Protein AF-B1BPR9-F1 (afdb_monomer)

Foldseek 3Di:
DAFFWFKAFQPVQATDGTWDDDPHDIDPQDDDPRIDIDGHDPVCRVVRVVVVVVSPPPADKGADPDDDPDDVLQRIWGKWKADPQQWTADDPAEDDDDDDDIDIATERNVLCVVDRNFTWGFQPVPDDPHRYYYPVRNVRTDGDHPPPPPPPPVVVVVVVVVVVVVVVVVVVVVVVVVVVVVVVVVVVVVVVVCVVVVDD

Sequence (200 aa):
MKIVGFKYNKETKIVTSLIFKDKEKFINNDETSLENVFIANENQYDIMQELFNIINDPEELIYLESSLNISLNEILAKKIYYDKKGHLSNLNKSEVIDIEGLESINVSLDLFKQIEDKPHKLNLKKTKENNFYGLNDISLFIEYNPLDVETLNLDEVINKTNKSLAETKIELMEQKNINNELISEIANLKIELMQVKGGI

Structure (mmCIF, N/CA/C/O backbone):
data_AF-B1BPR9-F1
#
_entry.id   AF-B1BPR9-F1
#
loop_
_atom_site.group_PDB
_atom_site.id
_atom_site.type_symbol
_atom_site.label_atom_id
_atom_site.label_alt_id
_atom_site.label_comp_id
_atom_site.label_asym_id
_atom_site.label_entity_id
_atom_site.label_seq_id
_atom_site.pdbx_PDB_ins_code
_atom_site.Cartn_x
_atom_site.Cartn_y
_atom_site.Cartn_z
_atom_site.occupancy
_atom_site.B_iso_or_equiv
_atom_site.auth_seq_id
_atom_site.auth_comp_id
_atom_site.auth_asym_id
_atom_site.auth_atom_id
_atom_site.pdbx_PDB_model_num
ATOM 1 N N . MET A 1 1 ? 5.661 6.382 -36.442 1.00 61.53 1 MET A N 1
ATOM 2 C CA . MET A 1 1 ? 6.027 7.226 -35.285 1.00 61.53 1 MET A CA 1
ATOM 3 C C . MET A 1 1 ? 6.433 6.335 -34.129 1.00 61.53 1 MET A C 1
ATOM 5 O O . MET A 1 1 ? 5.703 5.397 -33.841 1.00 61.53 1 MET A O 1
ATOM 9 N N . LYS A 1 2 ? 7.588 6.599 -33.513 1.00 58.41 2 LYS A N 1
ATOM 10 C CA . LYS A 1 2 ? 8.043 5.928 -32.283 1.00 58.41 2 LYS A CA 1
ATOM 11 C C . LYS A 1 2 ? 8.027 6.925 -31.129 1.00 58.41 2 LYS A C 1
ATOM 13 O O . LYS A 1 2 ? 8.317 8.096 -31.366 1.00 58.41 2 LYS A O 1
ATOM 18 N N . ILE A 1 3 ? 7.705 6.481 -29.919 1.00 61.34 3 ILE A N 1
ATOM 19 C CA . ILE A 1 3 ? 7.869 7.302 -28.714 1.00 61.34 3 ILE A CA 1
ATOM 20 C C . ILE A 1 3 ? 9.353 7.309 -28.375 1.00 61.34 3 ILE A C 1
ATOM 22 O O . ILE A 1 3 ? 9.982 6.259 -28.300 1.00 61.34 3 ILE A O 1
ATOM 26 N N . VAL A 1 4 ? 9.921 8.500 -28.237 1.00 66.81 4 VAL A N 1
ATOM 27 C CA . VAL A 1 4 ? 11.362 8.691 -28.026 1.00 66.81 4 VAL A CA 1
ATOM 28 C C . VAL A 1 4 ? 11.666 9.559 -26.816 1.00 66.81 4 VAL A C 1
ATOM 30 O O . VAL A 1 4 ? 12.831 9.791 -26.524 1.00 66.81 4 VAL A O 1
ATOM 33 N N . GLY A 1 5 ? 10.640 10.049 -26.124 1.00 67.25 5 GLY A N 1
ATOM 34 C CA . GLY A 1 5 ? 10.807 10.902 -24.963 1.00 67.25 5 GLY A CA 1
ATOM 35 C C . GLY A 1 5 ? 9.487 11.319 -24.334 1.00 67.25 5 GLY A C 1
ATOM 36 O O . GLY A 1 5 ? 8.412 10.943 -24.809 1.00 67.25 5 GLY A O 1
ATOM 37 N N . PHE A 1 6 ? 9.570 12.128 -23.287 1.00 69.56 6 PHE A N 1
ATOM 38 C CA . PHE A 1 6 ? 8.415 12.714 -22.614 1.00 69.56 6 PHE A CA 1
ATOM 39 C C . PHE A 1 6 ? 8.755 14.077 -22.007 1.00 69.56 6 PHE A C 1
ATOM 41 O O . PHE A 1 6 ? 9.920 14.387 -21.741 1.00 69.56 6 PHE A O 1
ATOM 48 N N . LYS A 1 7 ? 7.715 14.886 -21.801 1.00 71.19 7 LYS A N 1
ATOM 49 C CA . LYS A 1 7 ? 7.757 16.140 -21.055 1.00 71.19 7 LYS A CA 1
ATOM 50 C C . LYS A 1 7 ? 7.178 15.939 -19.673 1.00 71.19 7 LYS A C 1
ATOM 52 O O . LYS A 1 7 ? 6.196 15.220 -19.494 1.00 71.19 7 LYS A O 1
ATOM 57 N N . TYR A 1 8 ? 7.779 16.612 -18.715 1.00 65.25 8 TYR A N 1
ATOM 58 C CA . TYR A 1 8 ? 7.435 16.492 -17.313 1.00 65.25 8 TYR A CA 1
ATOM 59 C C . TYR A 1 8 ? 7.291 17.873 -16.693 1.00 65.25 8 TYR A C 1
ATOM 61 O O . TYR A 1 8 ? 8.199 18.693 -16.818 1.00 65.25 8 TYR A O 1
ATOM 69 N N . ASN A 1 9 ? 6.184 18.122 -16.000 1.00 65.88 9 ASN A N 1
ATOM 70 C CA . ASN A 1 9 ? 5.947 19.383 -15.313 1.00 65.88 9 ASN A CA 1
ATOM 71 C C . ASN A 1 9 ? 6.691 19.417 -13.969 1.00 65.88 9 ASN A C 1
ATOM 73 O O . ASN A 1 9 ? 6.465 18.584 -13.089 1.00 65.88 9 ASN A O 1
ATOM 77 N N . LYS A 1 10 ? 7.566 20.415 -13.813 1.00 58.38 10 LYS A N 1
ATOM 78 C CA . LYS A 1 10 ? 8.472 20.580 -12.665 1.00 58.38 10 LYS A CA 1
ATOM 79 C C . LYS A 1 10 ? 7.742 20.740 -11.330 1.00 58.38 10 LYS A C 1
ATOM 81 O O . LYS A 1 10 ? 8.252 20.292 -10.308 1.00 58.38 10 LYS A O 1
ATOM 86 N N . GLU A 1 11 ? 6.573 21.375 -11.338 1.00 54.94 11 GLU A N 1
ATOM 87 C CA . GLU A 1 11 ? 5.820 21.715 -10.125 1.00 54.94 11 GLU A CA 1
ATOM 88 C C . GLU A 1 11 ? 4.930 20.559 -9.668 1.00 54.94 11 GLU A C 1
ATOM 90 O O . GLU A 1 11 ? 4.971 20.147 -8.511 1.00 54.94 11 GLU A O 1
ATOM 95 N N . THR A 1 12 ? 4.139 20.018 -10.592 1.00 50.91 12 THR A N 1
ATOM 96 C CA . THR A 1 12 ? 3.148 18.966 -10.307 1.00 50.91 12 THR A CA 1
ATOM 97 C C . THR A 1 12 ? 3.756 17.576 -10.243 1.00 50.91 12 THR A C 1
ATOM 99 O O . THR A 1 12 ? 3.149 16.672 -9.681 1.00 50.91 12 THR A O 1
ATOM 102 N N . LYS A 1 13 ? 4.962 17.413 -10.788 1.00 52.41 13 LYS A N 1
ATOM 103 C CA . LYS A 1 13 ? 5.667 16.140 -10.891 1.00 52.41 13 LYS A CA 1
ATOM 104 C C . LYS A 1 13 ? 4.972 15.090 -11.759 1.00 52.41 13 LYS A C 1
ATOM 106 O O . LYS A 1 13 ? 5.118 13.893 -11.531 1.00 52.41 13 LYS A O 1
ATOM 111 N N . ILE A 1 14 ? 4.237 15.545 -12.771 1.00 51.81 14 ILE A N 1
ATOM 112 C CA . ILE A 1 14 ? 3.443 14.701 -13.669 1.00 51.81 14 ILE A CA 1
ATOM 113 C C . ILE A 1 14 ? 3.996 14.794 -15.096 1.00 51.81 14 ILE A C 1
ATOM 115 O O . ILE A 1 14 ? 4.414 15.863 -15.550 1.00 51.81 14 ILE A O 1
ATOM 119 N N . VAL A 1 15 ? 3.982 13.671 -15.821 1.00 60.16 15 VAL A N 1
ATOM 120 C CA . VAL A 1 15 ? 4.260 13.631 -17.265 1.00 60.16 15 VAL A CA 1
ATOM 121 C C . VAL A 1 15 ? 3.122 14.327 -18.010 1.00 60.16 15 VAL A C 1
ATOM 123 O O . VAL A 1 15 ? 1.976 13.894 -17.952 1.00 60.16 15 VAL A O 1
ATOM 126 N N . THR A 1 16 ? 3.428 15.413 -18.714 1.00 61.22 16 THR A N 1
ATOM 127 C CA . THR A 1 16 ? 2.421 16.253 -19.380 1.00 61.22 16 THR A CA 1
ATOM 128 C C . THR A 1 16 ? 2.230 15.915 -20.843 1.00 61.22 16 THR A C 1
ATOM 130 O O . THR A 1 16 ? 1.152 16.137 -21.391 1.00 61.22 16 THR A O 1
ATOM 133 N N . SER A 1 17 ? 3.266 15.404 -21.510 1.00 61.97 17 SER A N 1
ATOM 134 C CA . SER A 1 17 ? 3.157 15.019 -22.912 1.00 61.97 17 SER A CA 1
ATOM 135 C C . SER A 1 17 ? 4.278 14.087 -23.357 1.00 61.97 17 SER A C 1
ATOM 137 O O . SER A 1 17 ? 5.285 13.923 -22.676 1.00 61.97 17 SER A O 1
ATOM 139 N N . LEU A 1 18 ? 4.098 13.460 -24.517 1.00 63.47 18 LEU A N 1
ATOM 140 C CA . LEU A 1 18 ? 5.062 12.530 -25.100 1.00 63.47 18 LEU A CA 1
ATOM 141 C C . LEU A 1 18 ? 5.737 13.140 -26.319 1.00 63.47 18 LEU A C 1
ATOM 143 O O . LEU A 1 18 ? 5.131 13.930 -27.050 1.00 63.47 18 LEU A O 1
ATOM 147 N N . ILE A 1 19 ? 6.981 12.724 -26.540 1.00 70.44 19 ILE A N 1
ATOM 148 C CA . ILE A 1 19 ? 7.802 13.138 -27.671 1.00 70.44 19 ILE A CA 1
ATOM 149 C C . ILE A 1 19 ? 7.892 11.965 -28.631 1.00 70.44 19 ILE A C 1
ATOM 151 O O . ILE A 1 19 ? 8.290 10.856 -28.262 1.00 70.44 19 ILE A O 1
ATOM 155 N N . PHE A 1 20 ? 7.532 12.222 -29.883 1.00 68.88 20 PHE A N 1
ATOM 156 C CA . PHE A 1 20 ? 7.540 11.211 -30.930 1.00 68.88 20 PHE A CA 1
ATOM 157 C C . PHE A 1 20 ? 8.632 11.515 -31.947 1.00 68.88 20 PHE A C 1
ATOM 159 O O . PHE A 1 20 ? 8.902 12.672 -32.247 1.00 68.88 20 PHE A O 1
ATOM 166 N N . LYS A 1 21 ? 9.229 10.480 -32.533 1.00 70.75 21 LYS A N 1
ATOM 167 C CA . LYS A 1 21 ? 10.086 10.600 -33.715 1.00 70.75 21 LYS A CA 1
ATOM 168 C C . LYS A 1 21 ? 9.327 10.091 -34.931 1.00 70.75 21 LYS A C 1
ATOM 170 O O . LYS A 1 21 ? 8.837 8.952 -34.942 1.00 70.75 21 LYS A O 1
ATOM 175 N N . ASP A 1 22 ? 9.241 10.931 -35.955 1.00 74.56 22 ASP A N 1
ATOM 176 C CA . ASP A 1 22 ? 8.840 10.532 -37.301 1.00 74.56 22 ASP A CA 1
ATOM 177 C C . ASP A 1 22 ? 9.992 10.790 -38.272 1.00 74.56 22 ASP A C 1
ATOM 179 O O . ASP A 1 22 ? 10.378 11.934 -38.519 1.00 74.56 22 ASP A O 1
ATOM 183 N N . LYS A 1 23 ? 10.572 9.705 -38.797 1.00 77.25 23 LYS A N 1
ATOM 184 C CA . LYS A 1 23 ? 11.811 9.725 -39.589 1.00 77.25 23 LYS A CA 1
ATOM 185 C C . LYS A 1 23 ? 12.934 10.472 -38.847 1.00 77.25 23 LYS A C 1
ATOM 187 O O . LYS A 1 23 ? 13.474 9.929 -37.889 1.00 77.25 23 LYS A O 1
ATOM 192 N N . GLU A 1 24 ? 13.251 11.704 -39.248 1.00 70.00 24 GLU A N 1
ATOM 193 C CA . GLU A 1 24 ? 14.299 12.550 -38.650 1.00 70.00 24 GLU A CA 1
ATOM 194 C C . GLU A 1 24 ? 13.758 13.709 -37.797 1.00 70.00 24 GLU A C 1
ATOM 196 O O . GLU A 1 24 ? 14.536 14.479 -37.240 1.00 70.00 24 GLU A O 1
ATOM 201 N N . LYS A 1 25 ? 12.434 13.861 -37.676 1.00 68.00 25 LYS A N 1
ATOM 202 C CA . LYS A 1 25 ? 11.826 14.970 -36.930 1.00 68.00 25 LYS A CA 1
ATOM 203 C C . LYS A 1 25 ? 11.295 14.512 -35.578 1.00 68.00 25 LYS A C 1
ATOM 205 O O . LYS A 1 25 ? 10.555 13.529 -35.497 1.00 68.00 25 LYS A O 1
ATOM 210 N N . PHE A 1 26 ? 11.629 15.274 -34.539 1.00 71.50 26 PHE A N 1
ATOM 211 C CA . PHE A 1 26 ? 10.972 15.189 -33.240 1.00 71.50 26 PHE A CA 1
ATOM 212 C C . PHE A 1 26 ? 9.665 15.982 -33.282 1.00 71.50 26 PHE A C 1
ATOM 214 O O . PHE A 1 26 ? 9.632 17.137 -33.702 1.00 71.50 26 PHE A O 1
ATOM 221 N N . ILE A 1 27 ? 8.584 15.339 -32.867 1.00 72.31 27 ILE A N 1
ATOM 222 C CA . ILE A 1 27 ? 7.243 15.900 -32.763 1.00 72.31 27 ILE A CA 1
ATOM 223 C C . ILE A 1 27 ? 6.984 16.153 -31.284 1.00 72.31 27 ILE A C 1
ATOM 225 O O . ILE A 1 27 ? 7.242 15.275 -30.458 1.00 72.31 27 ILE A O 1
ATOM 229 N N . ASN A 1 28 ? 6.434 17.332 -30.984 1.00 64.19 28 ASN A N 1
ATOM 230 C CA . ASN A 1 28 ? 6.093 17.769 -29.633 1.00 64.19 28 ASN A CA 1
ATOM 231 C C . ASN A 1 28 ? 7.323 17.952 -28.719 1.00 64.19 28 ASN A C 1
ATOM 233 O O . ASN A 1 28 ? 7.293 17.584 -27.553 1.00 64.19 28 ASN A O 1
ATOM 237 N N . ASN A 1 29 ? 8.408 18.522 -29.257 1.00 68.69 29 ASN A N 1
ATOM 238 C CA . ASN A 1 29 ? 9.676 18.770 -28.551 1.00 68.69 29 ASN A CA 1
ATOM 239 C C . ASN A 1 29 ? 9.855 20.235 -28.097 1.00 68.69 29 ASN A C 1
ATOM 241 O O . ASN A 1 29 ? 10.966 20.675 -27.822 1.00 68.69 29 ASN A O 1
ATOM 245 N N . ASP A 1 30 ? 8.781 21.023 -28.067 1.00 69.75 30 ASP A N 1
ATOM 246 C CA . ASP A 1 30 ? 8.875 22.422 -27.647 1.00 69.75 30 ASP A CA 1
ATOM 247 C C . ASP A 1 30 ? 9.045 22.488 -26.125 1.00 69.75 30 ASP A C 1
ATOM 249 O O . ASP A 1 30 ? 8.152 22.075 -25.382 1.00 69.75 30 ASP A O 1
ATOM 253 N N . GLU A 1 31 ? 10.199 22.956 -25.659 1.00 61.75 31 GLU A N 1
ATOM 254 C CA . GLU A 1 31 ? 10.492 23.099 -24.234 1.00 61.75 31 GLU A CA 1
ATOM 255 C C . GLU A 1 31 ? 9.801 24.353 -23.680 1.00 61.75 31 GLU A C 1
ATOM 257 O O . GLU A 1 31 ? 9.901 25.444 -24.247 1.00 61.75 31 GLU A O 1
ATOM 262 N N . THR A 1 32 ? 9.087 24.205 -22.565 1.00 63.72 32 THR A N 1
ATOM 263 C CA . THR A 1 32 ? 8.513 25.332 -21.821 1.00 63.72 32 THR A CA 1
ATOM 264 C C . THR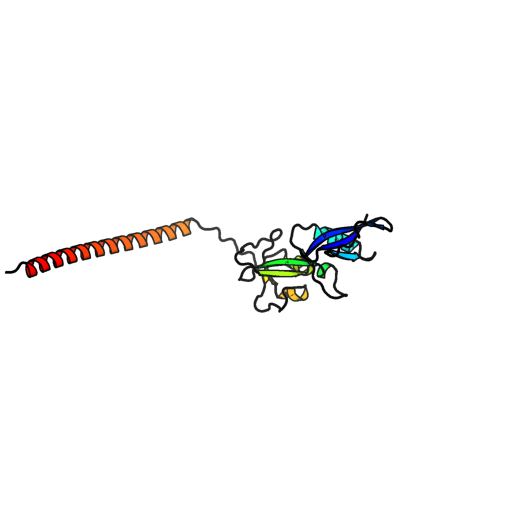 A 1 32 ? 9.255 25.508 -20.499 1.00 63.72 32 THR A C 1
ATOM 266 O O . THR A 1 32 ? 9.842 24.565 -19.974 1.00 63.72 32 THR A O 1
ATOM 269 N N . SER A 1 33 ? 9.237 26.711 -19.915 1.00 64.62 33 SER A N 1
ATOM 270 C CA . SER A 1 33 ? 9.956 26.995 -18.657 1.00 64.62 33 SER A CA 1
ATOM 271 C C . SER A 1 33 ? 9.549 26.072 -17.497 1.00 64.62 33 SER A C 1
ATOM 273 O O . SER A 1 33 ? 10.370 25.772 -16.625 1.00 64.62 33 SER A O 1
ATOM 275 N N . LEU A 1 34 ? 8.306 25.588 -17.516 1.00 59.06 34 LEU A N 1
ATOM 276 C CA . LEU A 1 34 ? 7.712 24.706 -16.512 1.00 59.06 34 LEU A CA 1
ATOM 277 C C . LEU A 1 34 ? 8.000 23.219 -16.747 1.00 59.06 34 LEU A C 1
ATOM 279 O O . LEU A 1 34 ? 7.697 22.408 -15.873 1.00 59.06 34 LEU A O 1
ATOM 283 N N . GLU A 1 35 ? 8.580 22.849 -17.886 1.00 61.84 35 GLU A N 1
ATOM 284 C CA . GLU A 1 35 ? 8.760 21.453 -18.275 1.00 61.84 35 GLU A CA 1
ATOM 285 C C . GLU A 1 35 ? 10.240 21.062 -18.359 1.00 61.84 35 GLU A C 1
ATOM 287 O O . GLU A 1 35 ? 11.105 21.888 -18.644 1.00 61.84 35 GLU A O 1
ATOM 292 N N . ASN A 1 36 ? 10.531 19.794 -18.067 1.00 60.59 36 ASN A N 1
ATOM 293 C CA . ASN A 1 36 ? 11.781 19.128 -18.430 1.00 60.59 36 ASN A CA 1
ATOM 294 C C . ASN A 1 36 ? 11.511 18.169 -19.591 1.00 60.59 36 ASN A C 1
ATOM 296 O O . ASN A 1 36 ? 10.478 17.493 -19.608 1.00 60.59 36 ASN A O 1
ATOM 300 N N . VAL A 1 37 ? 12.453 18.093 -20.532 1.00 65.12 37 VAL A N 1
ATOM 301 C CA . VAL A 1 37 ? 12.389 17.226 -21.713 1.00 65.12 37 VAL A CA 1
ATOM 302 C C . VAL A 1 37 ? 13.412 16.099 -21.588 1.00 65.12 37 VAL A C 1
ATOM 304 O O . VAL A 1 37 ? 14.607 16.352 -21.457 1.00 65.12 37 VAL A O 1
ATOM 307 N N . PHE A 1 38 ? 12.947 14.853 -21.685 1.00 64.19 38 PHE A N 1
ATOM 308 C CA . PHE A 1 38 ? 13.804 13.667 -21.712 1.00 64.19 38 PHE A CA 1
ATOM 309 C C . PHE A 1 38 ? 13.685 12.967 -23.060 1.00 64.19 38 PHE A C 1
ATOM 311 O O . PHE A 1 38 ? 12.573 12.689 -23.503 1.00 64.19 38 PHE A O 1
ATOM 318 N N . ILE A 1 39 ? 14.820 12.673 -23.703 1.00 66.50 39 ILE A N 1
ATOM 319 C CA . ILE A 1 39 ? 14.886 11.989 -25.002 1.00 66.50 39 ILE A CA 1
ATOM 320 C C . ILE A 1 39 ? 15.854 10.810 -24.897 1.00 66.50 39 ILE A C 1
ATOM 322 O O . ILE A 1 39 ? 16.977 10.962 -24.424 1.00 66.50 39 ILE A O 1
ATOM 326 N N . ALA A 1 40 ? 15.412 9.644 -25.356 1.00 62.72 40 ALA A N 1
ATOM 327 C CA . ALA A 1 40 ? 16.195 8.418 -25.388 1.00 62.72 40 ALA A CA 1
ATOM 328 C C . ALA A 1 40 ? 16.978 8.262 -26.703 1.00 62.72 40 ALA A C 1
ATOM 330 O O . ALA A 1 40 ? 16.540 8.694 -27.777 1.00 62.72 40 ALA A O 1
ATOM 331 N N . ASN A 1 41 ? 18.120 7.579 -26.631 1.00 62.84 41 ASN A N 1
ATOM 332 C CA . ASN A 1 41 ? 18.960 7.272 -27.791 1.00 62.84 41 ASN A CA 1
ATOM 333 C C . ASN A 1 41 ? 18.367 6.094 -28.594 1.00 62.84 41 ASN A C 1
ATOM 335 O O . ASN A 1 41 ? 17.548 5.340 -28.075 1.00 62.84 41 ASN A O 1
ATOM 339 N N . GLU A 1 42 ? 18.789 5.880 -29.849 1.00 62.16 42 GLU A N 1
ATOM 340 C CA . GLU A 1 42 ? 18.167 4.870 -30.740 1.00 62.16 42 GLU A CA 1
ATOM 341 C C . GLU A 1 42 ? 18.169 3.436 -30.186 1.00 62.16 42 GLU A C 1
ATOM 343 O O . GLU A 1 42 ? 17.238 2.672 -30.434 1.00 62.16 42 GLU A O 1
ATOM 348 N N . ASN A 1 43 ? 19.160 3.099 -29.361 1.00 60.28 43 ASN A N 1
ATOM 349 C CA . ASN A 1 43 ? 19.286 1.791 -28.712 1.00 60.28 43 ASN A CA 1
ATOM 350 C C . ASN A 1 43 ? 18.358 1.610 -27.493 1.00 60.28 43 ASN A C 1
ATOM 352 O O . ASN A 1 43 ? 18.359 0.551 -26.877 1.00 60.28 43 ASN A O 1
ATOM 356 N N . GLN A 1 44 ? 17.601 2.641 -27.111 1.00 58.16 44 GLN A N 1
ATOM 357 C CA . GLN A 1 44 ? 16.733 2.671 -25.927 1.00 58.16 44 GLN A CA 1
ATOM 358 C C . GLN A 1 44 ? 15.243 2.775 -26.305 1.00 58.16 44 GLN A C 1
ATOM 360 O O . GLN A 1 44 ? 14.391 2.997 -25.449 1.00 58.16 44 GLN A O 1
ATOM 365 N N . TYR A 1 45 ? 14.903 2.621 -27.588 1.00 64.00 45 TYR A N 1
ATOM 366 C CA . TYR A 1 45 ? 13.526 2.763 -28.073 1.00 64.00 45 TYR A CA 1
ATOM 367 C C . TYR A 1 45 ? 12.571 1.678 -27.568 1.00 64.00 45 TYR A C 1
ATOM 369 O O . TYR A 1 45 ? 11.414 1.990 -27.298 1.00 64.00 45 TYR A O 1
ATOM 377 N N . ASP A 1 46 ? 13.039 0.445 -27.381 1.00 58.25 46 ASP A N 1
ATOM 378 C CA . ASP A 1 46 ? 12.205 -0.622 -26.811 1.00 58.25 46 ASP A CA 1
ATOM 379 C C . ASP A 1 46 ? 11.863 -0.323 -25.339 1.00 58.25 46 ASP A C 1
ATOM 381 O O . ASP A 1 46 ? 10.718 -0.472 -24.917 1.00 58.25 46 ASP A O 1
ATOM 385 N N . ILE A 1 47 ? 12.815 0.258 -24.599 1.00 56.81 47 ILE A N 1
ATOM 386 C CA . ILE A 1 47 ? 12.625 0.740 -23.222 1.00 56.81 47 ILE A CA 1
ATOM 387 C C . ILE A 1 47 ? 11.608 1.892 -23.187 1.00 56.81 47 ILE A C 1
ATOM 389 O O . ILE A 1 47 ? 10.764 1.947 -22.301 1.00 56.81 47 ILE A O 1
ATOM 393 N N . MET A 1 48 ? 11.618 2.794 -24.175 1.00 60.59 48 MET A N 1
ATOM 394 C CA . MET A 1 48 ? 10.616 3.868 -24.274 1.00 60.59 48 MET A CA 1
ATOM 395 C C . MET A 1 48 ? 9.196 3.350 -24.518 1.00 60.59 48 MET A C 1
ATOM 397 O O . MET A 1 48 ? 8.233 3.960 -24.052 1.00 60.59 48 MET A O 1
ATOM 401 N N . GLN A 1 49 ? 9.054 2.233 -25.230 1.00 60.47 49 GLN A N 1
ATOM 402 C CA . GLN A 1 49 ? 7.761 1.588 -25.430 1.00 60.47 49 GLN A CA 1
ATOM 403 C C . GLN A 1 49 ? 7.255 0.945 -24.130 1.00 60.47 49 GLN A C 1
ATOM 405 O O . GLN A 1 49 ? 6.073 1.074 -23.809 1.00 60.47 49 GLN A O 1
ATOM 410 N N . GLU A 1 50 ? 8.139 0.312 -23.354 1.00 60.97 50 GLU A N 1
ATOM 411 C CA . GLU A 1 50 ? 7.817 -0.181 -22.008 1.00 60.97 50 GLU A CA 1
ATOM 412 C C . GLU A 1 50 ? 7.435 0.965 -21.065 1.00 60.97 50 GLU A C 1
ATOM 414 O O . GLU A 1 50 ? 6.421 0.882 -20.374 1.00 60.97 50 GLU A O 1
ATOM 419 N N . LEU A 1 51 ? 8.173 2.076 -21.105 1.00 59.94 51 LEU A N 1
ATOM 420 C CA . LEU A 1 51 ? 7.867 3.280 -20.334 1.00 59.94 51 LEU A CA 1
ATOM 421 C C . LEU A 1 51 ? 6.520 3.885 -20.719 1.00 59.94 51 LEU A C 1
ATOM 423 O O . LEU A 1 51 ? 5.786 4.314 -19.842 1.00 59.94 51 LEU A O 1
ATOM 427 N N . PHE A 1 52 ? 6.153 3.899 -22.000 1.00 58.78 52 PHE A N 1
ATOM 428 C CA . PHE A 1 52 ? 4.823 4.347 -22.409 1.00 58.78 52 PHE A CA 1
ATOM 429 C C . PHE A 1 52 ? 3.719 3.451 -21.842 1.00 58.78 52 PHE A C 1
ATOM 431 O O . PHE A 1 52 ? 2.690 3.954 -21.394 1.00 58.78 52 PHE A O 1
ATOM 438 N N . ASN A 1 53 ? 3.934 2.135 -21.817 1.00 61.25 53 ASN A N 1
ATOM 439 C CA . ASN A 1 53 ? 2.990 1.214 -21.190 1.00 61.25 53 ASN A CA 1
ATOM 440 C C . ASN A 1 53 ? 2.888 1.459 -19.673 1.00 61.25 53 ASN A C 1
ATOM 442 O O . ASN A 1 53 ? 1.792 1.376 -19.132 1.00 61.25 53 ASN A O 1
ATOM 446 N N . ILE A 1 54 ? 3.998 1.813 -19.015 1.00 59.56 54 ILE A N 1
ATOM 447 C CA . ILE A 1 54 ? 4.048 2.167 -17.587 1.00 59.56 54 ILE A CA 1
ATOM 448 C C . ILE A 1 54 ? 3.385 3.527 -17.311 1.00 59.56 54 ILE A C 1
ATOM 450 O O . ILE A 1 54 ? 2.643 3.656 -16.351 1.00 59.56 54 ILE A O 1
ATOM 454 N N . ILE A 1 55 ? 3.605 4.543 -18.148 1.00 58.44 55 ILE A N 1
ATOM 455 C CA . ILE A 1 55 ? 3.020 5.890 -17.991 1.00 58.44 55 ILE A CA 1
ATOM 456 C C . ILE A 1 55 ? 1.496 5.869 -18.173 1.00 58.44 55 ILE A C 1
ATOM 458 O O . ILE A 1 55 ? 0.799 6.678 -17.570 1.00 58.44 55 ILE A O 1
ATOM 462 N N . ASN A 1 56 ? 0.972 4.952 -18.989 1.00 55.97 56 ASN A N 1
ATOM 463 C CA . ASN A 1 56 ? -0.471 4.768 -19.156 1.00 55.97 56 ASN A CA 1
ATOM 464 C C . ASN A 1 56 ? -1.116 3.926 -18.037 1.00 55.97 56 ASN A C 1
ATOM 466 O O . ASN A 1 56 ? -2.303 3.609 -18.128 1.00 55.97 56 ASN A O 1
ATOM 470 N N . ASP A 1 57 ? -0.359 3.547 -17.006 1.00 57.78 57 ASP A N 1
ATOM 471 C CA . ASP A 1 57 ? -0.893 2.921 -15.799 1.00 57.78 57 ASP A CA 1
ATOM 472 C C . ASP A 1 57 ? -1.651 3.986 -14.976 1.00 57.78 57 ASP A C 1
ATOM 474 O O . ASP A 1 57 ? -1.102 5.064 -14.737 1.00 57.78 57 ASP A O 1
ATOM 478 N N . PRO A 1 58 ? -2.902 3.749 -14.538 1.00 54.19 58 PRO A N 1
ATOM 479 C CA . PRO A 1 58 ? -3.727 4.756 -13.856 1.00 54.19 58 PRO A CA 1
ATOM 480 C C . PRO A 1 58 ? -3.200 5.271 -12.502 1.00 54.19 58 PRO A C 1
ATOM 482 O O . PRO A 1 58 ? -3.870 6.093 -11.878 1.00 54.19 58 PRO A O 1
ATOM 485 N N . GLU A 1 59 ? -2.052 4.804 -12.007 1.00 62.44 59 GLU A N 1
ATOM 486 C CA . GLU A 1 59 ? -1.584 5.068 -10.638 1.00 62.44 59 GLU A CA 1
ATOM 487 C C . GLU A 1 59 ? -0.385 6.035 -10.573 1.00 62.44 59 GLU A C 1
ATOM 489 O O . GLU A 1 59 ? 0.412 6.135 -11.503 1.00 62.44 59 GLU A O 1
ATOM 494 N N . GLU A 1 60 ? -0.246 6.749 -9.448 1.00 63.88 60 GLU A N 1
ATOM 495 C CA . GLU A 1 60 ? 0.695 7.868 -9.268 1.00 63.88 60 GLU A CA 1
ATOM 496 C C . GLU A 1 60 ? 2.170 7.415 -9.367 1.00 63.88 60 GLU A C 1
ATOM 498 O O . GLU A 1 60 ? 2.720 6.773 -8.466 1.00 63.88 60 GLU A O 1
ATOM 503 N N . LEU A 1 61 ? 2.824 7.763 -10.479 1.00 66.94 61 LEU A N 1
ATOM 504 C CA . LEU A 1 61 ? 4.264 7.597 -10.690 1.00 66.94 61 LEU A CA 1
ATOM 505 C C . LEU A 1 61 ? 5.013 8.873 -10.299 1.00 66.94 61 LEU A C 1
ATOM 507 O O . LEU A 1 61 ? 4.541 9.980 -10.553 1.00 66.94 61 LEU A O 1
ATOM 511 N N . ILE A 1 62 ? 6.207 8.722 -9.723 1.00 64.50 62 ILE A N 1
ATOM 512 C CA . ILE A 1 62 ? 7.066 9.839 -9.314 1.00 64.50 62 ILE A CA 1
ATOM 513 C C . ILE A 1 62 ? 8.435 9.708 -9.977 1.00 64.50 62 ILE A C 1
ATOM 515 O O . ILE A 1 62 ? 9.045 8.640 -9.979 1.00 64.50 62 ILE A O 1
ATOM 519 N N . TYR A 1 63 ? 8.932 10.824 -10.507 1.00 61.94 63 TYR A N 1
ATOM 520 C CA . TYR A 1 63 ? 10.284 10.933 -11.044 1.00 61.94 63 TYR A CA 1
ATOM 521 C C . TYR A 1 63 ? 11.300 11.188 -9.926 1.00 61.94 63 TYR A C 1
ATOM 523 O O . TYR A 1 63 ? 11.113 12.088 -9.098 1.00 61.94 63 TYR A O 1
ATOM 531 N N . LEU A 1 64 ? 12.397 10.433 -9.929 1.00 58.47 64 LEU A N 1
ATOM 532 C CA . LEU A 1 64 ? 13.508 10.623 -9.004 1.00 58.47 64 LEU A CA 1
ATOM 533 C C . LEU A 1 64 ? 14.746 11.061 -9.772 1.00 58.47 64 LEU A C 1
ATOM 535 O O . LEU A 1 64 ? 15.292 10.339 -10.603 1.00 58.47 64 LEU A O 1
ATOM 539 N N . GLU A 1 65 ? 15.197 12.271 -9.468 1.00 49.44 65 GLU A N 1
ATOM 540 C CA . GLU A 1 65 ? 16.409 12.842 -10.034 1.00 49.44 65 GLU A CA 1
ATOM 541 C C . GLU A 1 65 ? 17.615 12.099 -9.438 1.00 49.44 65 GLU A C 1
ATOM 543 O O . GLU A 1 65 ? 18.068 12.398 -8.334 1.00 49.44 65 GLU A O 1
ATOM 548 N N . SER A 1 66 ? 18.086 11.052 -10.118 1.00 50.16 66 SER A N 1
ATOM 549 C CA . SER A 1 66 ? 19.244 10.270 -9.682 1.00 50.16 66 SER A CA 1
ATOM 550 C C . SER A 1 66 ? 20.304 10.171 -10.782 1.00 50.16 66 SER A C 1
ATOM 552 O O . SER A 1 66 ? 20.042 10.390 -11.963 1.00 50.16 66 SER A O 1
ATOM 554 N N . SER A 1 67 ? 21.550 9.981 -10.351 1.00 44.81 67 SER A N 1
ATOM 555 C CA . SER A 1 67 ? 22.774 10.203 -11.118 1.00 44.81 67 SER A CA 1
ATOM 556 C C . SER A 1 67 ? 22.935 9.302 -12.354 1.00 44.81 67 SER A C 1
ATOM 558 O O . SER A 1 67 ? 22.383 8.212 -12.444 1.00 44.81 67 SER A O 1
ATOM 560 N N . LEU A 1 68 ? 23.761 9.789 -13.290 1.00 40.53 68 LEU A N 1
ATOM 561 C CA . LEU A 1 68 ? 24.017 9.387 -14.690 1.00 40.53 68 LEU A CA 1
ATOM 562 C C . LEU A 1 68 ? 24.164 7.888 -15.068 1.00 40.53 68 LEU A C 1
ATOM 564 O O . LEU A 1 68 ? 24.370 7.616 -16.245 1.00 40.53 68 LEU A O 1
ATOM 568 N N . ASN A 1 69 ? 24.064 6.925 -14.149 1.00 45.28 69 ASN A N 1
ATOM 569 C CA . ASN A 1 69 ? 24.272 5.489 -14.418 1.00 45.28 69 ASN A CA 1
ATOM 570 C C . ASN A 1 69 ? 23.136 4.580 -13.920 1.00 45.28 69 ASN A C 1
ATOM 572 O O . ASN A 1 69 ? 23.343 3.391 -13.690 1.00 45.28 69 ASN A O 1
ATOM 576 N N . ILE A 1 70 ? 21.946 5.141 -13.746 1.00 47.41 70 ILE A N 1
ATOM 577 C CA . ILE A 1 70 ? 20.772 4.448 -13.222 1.00 47.41 70 ILE A CA 1
ATOM 578 C C . ILE A 1 70 ? 19.850 4.076 -14.395 1.00 47.41 70 ILE A C 1
ATOM 580 O O . ILE A 1 70 ? 19.689 4.846 -15.346 1.00 47.41 70 ILE A O 1
ATOM 584 N N . SER A 1 71 ? 19.307 2.859 -14.389 1.00 51.38 71 SER A N 1
ATOM 585 C CA . SER A 1 71 ? 18.397 2.385 -15.433 1.00 51.38 71 SER A CA 1
ATOM 586 C C . SER A 1 71 ? 17.125 3.242 -15.466 1.00 51.38 71 SER A C 1
ATOM 588 O O . SER A 1 71 ? 16.677 3.761 -14.450 1.00 51.38 71 SER A O 1
ATOM 590 N N . LEU A 1 72 ? 16.495 3.400 -16.633 1.00 50.88 72 LEU A N 1
ATOM 591 C CA . LEU A 1 72 ? 15.260 4.192 -16.755 1.00 50.88 72 LEU A CA 1
ATOM 592 C C . LEU A 1 72 ? 14.108 3.671 -15.861 1.00 50.88 72 LEU A C 1
ATOM 594 O O . LEU A 1 72 ? 13.260 4.462 -15.455 1.00 50.88 72 LEU A O 1
ATOM 598 N N . ASN A 1 73 ? 14.111 2.386 -15.483 1.00 50.47 73 ASN A N 1
ATOM 599 C CA . ASN A 1 73 ? 13.170 1.809 -14.505 1.00 50.47 73 ASN A CA 1
ATOM 600 C C . ASN A 1 73 ? 13.405 2.292 -13.069 1.00 50.47 73 ASN A C 1
ATOM 602 O O . ASN A 1 73 ? 12.516 2.197 -12.230 1.00 50.47 73 ASN A O 1
ATOM 606 N N . GLU A 1 74 ? 14.604 2.783 -12.780 1.00 50.84 74 GLU A N 1
ATOM 607 C CA . GLU A 1 74 ? 14.980 3.382 -11.503 1.00 50.84 74 GLU A CA 1
ATOM 608 C C . GLU A 1 74 ? 14.822 4.918 -11.527 1.00 50.84 74 GLU A C 1
ATOM 610 O O . GLU A 1 74 ? 14.820 5.549 -10.471 1.00 50.84 74 GLU A O 1
ATOM 615 N N . ILE A 1 75 ? 14.641 5.521 -12.713 1.00 59.38 75 ILE A N 1
ATOM 616 C CA . ILE A 1 75 ? 14.284 6.942 -12.892 1.00 59.38 75 ILE A CA 1
ATOM 617 C C . ILE A 1 75 ? 12.813 7.195 -12.515 1.00 59.38 75 ILE A C 1
ATOM 619 O O . ILE A 1 75 ? 12.470 8.262 -11.996 1.00 59.38 75 ILE A O 1
ATOM 623 N N . LEU A 1 76 ? 11.946 6.208 -12.754 1.00 66.00 76 LEU A N 1
ATOM 624 C CA . LEU A 1 76 ? 10.549 6.223 -12.329 1.00 66.00 76 LEU A CA 1
ATOM 625 C C . LEU A 1 76 ? 10.353 5.337 -11.098 1.00 66.00 76 LEU A C 1
ATOM 627 O O . LEU A 1 76 ? 10.84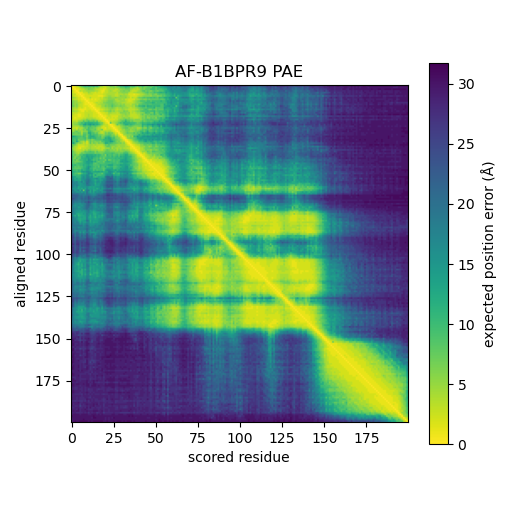8 4.217 -11.026 1.00 66.00 76 LEU A O 1
ATOM 631 N N . ALA A 1 77 ? 9.585 5.832 -10.138 1.00 69.75 77 ALA A N 1
ATOM 632 C CA . ALA A 1 77 ? 9.198 5.093 -8.950 1.00 69.75 77 ALA A CA 1
ATOM 633 C C . ALA A 1 77 ? 7.678 5.067 -8.800 1.00 69.75 77 ALA A C 1
ATOM 635 O O . ALA A 1 77 ? 6.970 5.984 -9.224 1.00 69.75 77 ALA A O 1
ATOM 636 N N . LYS A 1 78 ? 7.186 4.018 -8.146 1.00 78.88 78 LYS A N 1
ATOM 637 C CA . LYS A 1 78 ? 5.808 3.905 -7.699 1.00 78.88 78 LYS A CA 1
ATOM 638 C C . LYS A 1 78 ? 5.666 4.486 -6.304 1.00 78.88 78 LYS A C 1
ATOM 640 O O . LYS A 1 78 ? 6.447 4.153 -5.410 1.00 78.88 78 LYS A O 1
ATOM 645 N N . LYS A 1 79 ? 4.670 5.343 -6.107 1.00 79.88 79 LYS A N 1
ATOM 646 C CA . LYS A 1 79 ? 4.319 5.826 -4.776 1.00 79.88 79 LYS A CA 1
ATOM 647 C C . LYS A 1 79 ? 3.393 4.820 -4.103 1.00 79.88 79 LYS A C 1
ATOM 649 O O . LYS A 1 79 ? 2.349 4.490 -4.655 1.00 79.88 79 LYS A O 1
ATOM 654 N N . ILE A 1 80 ? 3.762 4.348 -2.917 1.00 81.38 80 ILE A N 1
ATOM 655 C CA . ILE A 1 80 ? 2.971 3.379 -2.151 1.00 81.38 80 ILE A CA 1
ATOM 656 C C . ILE A 1 80 ? 2.628 3.980 -0.792 1.00 81.38 80 ILE A C 1
ATOM 658 O O . ILE A 1 80 ? 3.493 4.521 -0.096 1.00 81.38 80 ILE A O 1
ATOM 662 N N . TYR A 1 81 ? 1.353 3.895 -0.426 1.00 82.06 81 TYR A N 1
ATOM 663 C CA . TYR A 1 81 ? 0.831 4.389 0.843 1.00 82.06 81 TYR A CA 1
ATOM 664 C C . TYR A 1 81 ? 0.955 3.338 1.935 1.00 82.06 81 TYR A C 1
ATOM 666 O O . TYR A 1 81 ? 0.826 2.143 1.660 1.00 82.06 81 TYR A O 1
ATOM 674 N N . TYR A 1 82 ? 1.167 3.787 3.172 1.00 81.75 82 TYR A N 1
ATOM 675 C CA . TYR A 1 82 ? 1.183 2.899 4.325 1.00 81.75 82 TYR A CA 1
ATOM 676 C C . TYR A 1 82 ? 0.471 3.471 5.555 1.00 81.75 82 TYR A C 1
ATOM 678 O O . TYR A 1 82 ? 0.427 4.684 5.771 1.00 81.75 82 TYR A O 1
ATOM 686 N N . ASP A 1 83 ? -0.106 2.580 6.365 1.00 82.38 83 ASP A N 1
ATOM 687 C CA . ASP A 1 83 ? -0.737 2.929 7.643 1.00 82.38 83 ASP A CA 1
ATOM 688 C C . ASP A 1 83 ? 0.307 3.161 8.757 1.00 82.38 83 ASP A C 1
ATOM 690 O O . ASP A 1 83 ? 1.487 2.853 8.613 1.00 82.38 83 ASP A O 1
ATOM 694 N N . LYS A 1 84 ? -0.103 3.624 9.944 1.00 79.81 84 LYS A N 1
ATOM 695 C CA . LYS A 1 84 ? 0.821 3.811 11.091 1.00 79.81 84 LYS A CA 1
ATOM 696 C C . LYS A 1 84 ? 1.545 2.532 11.538 1.00 79.81 84 LYS A C 1
ATOM 698 O O . LYS A 1 84 ? 2.459 2.595 12.360 1.00 79.81 84 LYS A O 1
ATOM 703 N N . LYS A 1 85 ? 1.112 1.362 11.064 1.00 80.75 85 LYS A N 1
ATOM 704 C CA . LYS A 1 85 ? 1.720 0.065 11.355 1.00 80.75 85 LYS A CA 1
ATOM 705 C C . LYS A 1 85 ? 2.692 -0.365 10.248 1.00 80.75 85 LYS A C 1
ATOM 707 O O . LYS A 1 85 ? 3.404 -1.340 10.473 1.00 80.75 85 LYS A O 1
ATOM 712 N N . GLY A 1 86 ? 2.777 0.350 9.124 1.00 82.25 86 GLY A N 1
ATOM 713 C CA . GLY A 1 86 ? 3.649 0.053 7.987 1.00 82.25 86 GLY A CA 1
ATOM 714 C C . GLY A 1 86 ? 3.045 -0.921 6.974 1.00 82.25 86 GLY A C 1
ATOM 715 O O . GLY A 1 86 ? 3.793 -1.494 6.184 1.00 82.25 86 GLY A O 1
ATOM 716 N N . HIS A 1 87 ? 1.733 -1.171 7.007 1.00 83.75 87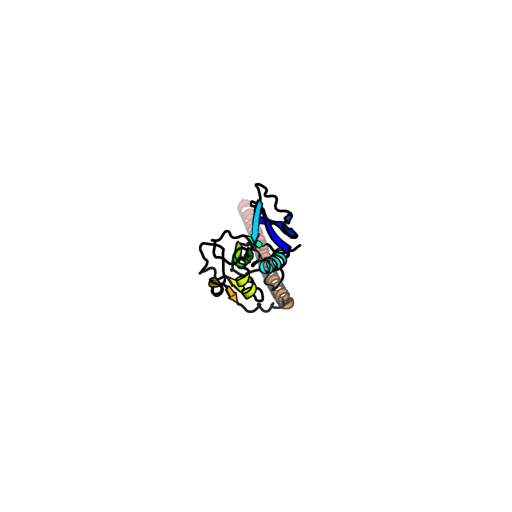 HIS A N 1
ATOM 717 C CA . HIS A 1 87 ? 1.065 -2.004 6.005 1.00 83.75 87 HIS A CA 1
ATOM 718 C C . HIS A 1 87 ? 0.933 -1.230 4.701 1.00 83.75 87 HIS A C 1
ATOM 720 O O . HIS A 1 87 ? 0.416 -0.116 4.707 1.00 83.75 87 HIS A O 1
ATOM 726 N N . LEU A 1 88 ? 1.419 -1.814 3.608 1.00 82.00 88 LEU A N 1
ATOM 727 C CA . LEU A 1 88 ? 1.399 -1.186 2.293 1.00 82.00 88 LEU A CA 1
ATOM 728 C C . LEU A 1 88 ? 0.040 -1.401 1.624 1.00 82.00 88 LEU A C 1
ATOM 730 O O . LEU A 1 88 ? -0.482 -2.513 1.661 1.00 82.00 88 LEU A O 1
ATOM 734 N N . SER A 1 89 ? -0.504 -0.356 0.999 1.00 71.81 89 SER A N 1
ATOM 735 C CA . SER A 1 89 ? -1.755 -0.427 0.242 1.00 71.81 89 SER A CA 1
ATOM 736 C C . SER A 1 89 ? -1.513 -0.205 -1.249 1.00 71.81 89 SER A C 1
ATOM 738 O O . SER A 1 89 ? -0.951 0.821 -1.645 1.00 71.81 89 SER A O 1
ATOM 740 N N . ASN A 1 90 ? -1.939 -1.176 -2.062 1.00 67.06 90 ASN A N 1
ATOM 741 C CA . ASN A 1 90 ? -1.967 -1.103 -3.521 1.00 67.06 90 ASN A CA 1
ATOM 742 C C . ASN A 1 90 ? -3.421 -1.235 -4.002 1.00 67.06 90 ASN A C 1
ATOM 744 O O . ASN A 1 90 ? -4.091 -2.222 -3.706 1.00 67.06 90 ASN A O 1
ATOM 748 N N . LEU A 1 91 ? -3.910 -0.230 -4.731 1.00 57.12 91 LEU A N 1
ATOM 749 C CA . LEU A 1 91 ? -5.328 -0.075 -5.060 1.00 57.12 91 LEU A CA 1
ATOM 750 C C . LEU A 1 91 ? -5.835 -1.040 -6.144 1.00 57.12 91 LEU A C 1
ATOM 752 O O . LEU A 1 91 ? -7.045 -1.225 -6.224 1.00 57.12 91 LEU A O 1
ATOM 756 N N . ASN A 1 92 ? -4.965 -1.661 -6.959 1.00 56.19 92 ASN A N 1
ATOM 757 C CA . ASN A 1 92 ? -5.433 -2.386 -8.151 1.00 56.19 92 ASN A CA 1
ATOM 758 C C . ASN A 1 92 ? -4.947 -3.834 -8.340 1.00 56.19 92 ASN A C 1
ATOM 760 O O . ASN A 1 92 ? -5.443 -4.474 -9.270 1.00 56.19 92 ASN A O 1
ATOM 764 N N . LYS A 1 93 ? -3.997 -4.378 -7.554 1.00 55.47 93 LYS A N 1
ATOM 765 C CA . LYS A 1 93 ? -3.413 -5.710 -7.876 1.00 55.47 93 LYS A CA 1
ATOM 766 C C . LYS A 1 93 ? -3.117 -6.685 -6.732 1.00 55.47 93 LYS A C 1
ATOM 768 O O . LYS A 1 93 ? -2.882 -7.854 -7.011 1.00 55.47 93 LYS A O 1
ATOM 773 N N . SER A 1 94 ? -3.237 -6.286 -5.471 1.00 48.75 94 SER A N 1
ATOM 774 C CA . SER A 1 94 ? -3.258 -7.222 -4.338 1.00 48.75 94 SER A CA 1
ATOM 775 C C . SER A 1 94 ? -3.780 -6.481 -3.112 1.00 48.75 94 SER A C 1
ATOM 777 O O . SER A 1 94 ? -3.131 -5.583 -2.581 1.00 48.75 94 SER A O 1
ATOM 779 N N . GLU A 1 95 ? -5.014 -6.767 -2.702 1.00 50.34 95 GLU A N 1
ATOM 780 C CA . GLU A 1 95 ? -5.642 -6.013 -1.618 1.00 50.34 95 GLU A CA 1
ATOM 781 C C . GLU A 1 95 ? -4.867 -6.173 -0.305 1.00 50.34 95 GLU A C 1
ATOM 783 O O . GLU A 1 95 ? -4.859 -7.243 0.301 1.00 50.34 95 GLU A O 1
ATOM 788 N N . VAL A 1 96 ? -4.318 -5.060 0.186 1.00 53.44 96 VAL A N 1
ATOM 789 C CA . VAL A 1 96 ? -4.540 -4.664 1.578 1.00 53.44 96 VAL A CA 1
ATOM 790 C C . VAL A 1 96 ? -4.970 -3.205 1.591 1.00 53.44 96 VAL A C 1
ATOM 792 O O . VAL A 1 96 ? -4.211 -2.296 1.254 1.00 53.44 96 VAL A O 1
ATOM 795 N N . ILE A 1 97 ? -6.214 -2.980 1.991 1.00 53.25 97 ILE A N 1
ATOM 796 C CA . ILE A 1 97 ? -6.713 -1.666 2.367 1.00 53.25 97 ILE A CA 1
ATOM 797 C C . ILE A 1 97 ? -7.006 -1.771 3.857 1.00 53.25 97 ILE A C 1
ATOM 799 O O . ILE A 1 97 ? -7.932 -2.473 4.243 1.00 53.25 97 ILE A O 1
ATOM 803 N N . ASP A 1 98 ? -6.249 -1.064 4.692 1.00 54.56 98 ASP A N 1
ATOM 804 C CA . ASP A 1 98 ? -6.974 -0.258 5.665 1.00 54.56 98 ASP A CA 1
ATOM 805 C C . ASP A 1 98 ? -6.226 1.023 6.000 1.00 54.56 98 ASP A C 1
ATOM 807 O O . ASP A 1 98 ? -5.122 1.052 6.549 1.00 54.56 98 ASP A O 1
ATOM 811 N N . ILE A 1 99 ? -6.847 2.101 5.552 1.00 58.19 99 ILE A N 1
ATOM 812 C CA . ILE A 1 99 ? -6.287 3.430 5.476 1.00 58.19 99 ILE A CA 1
ATOM 813 C C . ILE A 1 99 ? -6.953 4.242 6.574 1.00 58.19 99 ILE A C 1
ATOM 815 O O . ILE A 1 99 ? -8.097 4.646 6.412 1.00 58.19 99 ILE A O 1
ATOM 819 N N . GLU A 1 100 ? -6.213 4.583 7.631 1.00 48.81 100 GLU A N 1
ATOM 820 C CA . GLU A 1 100 ? -6.420 5.894 8.251 1.00 48.81 100 GLU A CA 1
ATOM 821 C C . GLU A 1 100 ? -5.142 6.478 8.890 1.00 48.81 100 GLU A C 1
ATOM 823 O O . GLU A 1 100 ? -4.603 5.978 9.884 1.00 48.81 100 GLU A O 1
ATOM 828 N N . GLY A 1 101 ? -4.672 7.587 8.288 1.00 55.16 101 GLY A N 1
ATOM 829 C CA . GLY A 1 101 ? -3.590 8.466 8.768 1.00 55.16 101 GLY A CA 1
ATOM 830 C C . GLY A 1 101 ? -2.259 8.410 7.995 1.00 55.16 101 GLY A C 1
ATOM 831 O O . GLY A 1 101 ? -1.218 8.414 8.644 1.00 55.16 101 GLY A O 1
ATOM 832 N N . LEU A 1 102 ? -2.312 8.319 6.658 1.00 62.44 102 LEU A N 1
ATOM 833 C CA . LEU A 1 102 ? -1.253 7.842 5.746 1.00 62.44 102 LEU A CA 1
ATOM 834 C C . LEU A 1 102 ? 0.025 8.685 5.624 1.00 62.44 102 LEU A C 1
ATOM 836 O O . LEU A 1 102 ? -0.024 9.876 5.320 1.00 62.44 102 LEU A O 1
ATOM 840 N N . GLU A 1 103 ? 1.160 7.990 5.649 1.00 74.12 103 GLU A N 1
ATOM 841 C CA . GLU A 1 103 ? 2.442 8.425 5.081 1.00 74.12 103 GLU A CA 1
ATOM 842 C C . GLU A 1 103 ? 2.764 7.581 3.816 1.00 74.12 103 GLU A C 1
ATOM 844 O O . GLU A 1 103 ? 2.143 6.541 3.583 1.00 74.12 103 GLU A O 1
ATOM 849 N N . SER A 1 104 ? 3.683 8.040 2.948 1.00 81.31 104 SER A N 1
ATOM 850 C CA . SER A 1 104 ? 3.976 7.414 1.638 1.00 81.31 104 SER A CA 1
ATOM 851 C C . SER A 1 104 ? 5.469 7.222 1.358 1.00 81.31 104 SER A C 1
ATOM 853 O O . SER A 1 104 ? 6.279 8.083 1.713 1.00 81.31 104 SER A O 1
ATOM 855 N N . ILE A 1 105 ? 5.815 6.159 0.627 1.00 83.75 105 ILE A N 1
ATOM 856 C CA . ILE A 1 105 ? 7.174 5.875 0.137 1.00 83.75 105 ILE A CA 1
ATOM 857 C C . ILE A 1 105 ? 7.229 5.802 -1.391 1.00 83.75 105 ILE A C 1
ATOM 859 O O . ILE A 1 105 ? 6.228 5.519 -2.043 1.00 83.75 105 ILE A O 1
ATOM 863 N N . ASN A 1 106 ? 8.419 6.011 -1.947 1.00 82.56 106 ASN A N 1
ATOM 864 C CA . ASN A 1 106 ? 8.736 5.795 -3.353 1.00 82.56 106 ASN A CA 1
ATOM 865 C C . ASN A 1 106 ? 9.480 4.466 -3.498 1.00 82.56 106 ASN A C 1
ATOM 867 O O . ASN A 1 106 ? 10.486 4.236 -2.827 1.00 82.56 106 ASN A O 1
ATOM 871 N N . VAL A 1 107 ? 9.017 3.610 -4.395 1.00 83.62 107 VAL A N 1
ATOM 872 C CA . VAL A 1 107 ? 9.583 2.283 -4.644 1.00 83.62 107 VAL A CA 1
ATOM 873 C C . VAL A 1 107 ? 9.987 2.191 -6.109 1.00 83.62 10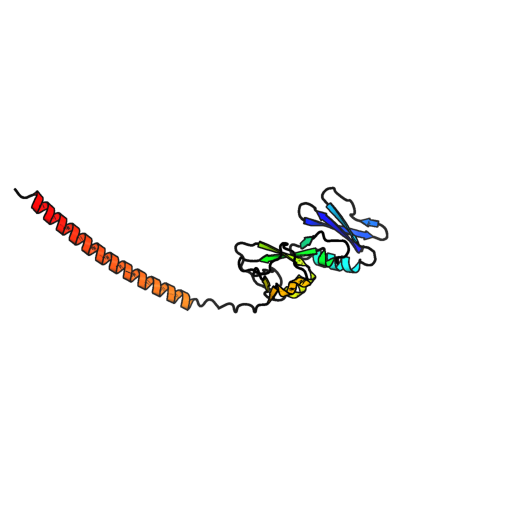7 VAL A C 1
ATOM 875 O O . VAL A 1 107 ? 9.195 2.552 -6.974 1.00 83.62 107 VAL A O 1
ATOM 878 N N . SER A 1 108 ? 11.205 1.741 -6.419 1.00 81.88 108 SER A N 1
ATOM 879 C CA . SER A 1 108 ? 11.596 1.517 -7.818 1.00 81.88 108 SER A CA 1
ATOM 880 C C . SER A 1 108 ? 10.645 0.523 -8.487 1.00 81.88 108 SER A C 1
ATOM 882 O O . SER A 1 108 ? 10.119 -0.381 -7.833 1.00 81.88 108 SER A O 1
ATOM 884 N N . LEU A 1 109 ? 10.425 0.657 -9.795 1.00 77.50 109 LEU A N 1
ATOM 885 C CA . LEU A 1 109 ? 9.477 -0.213 -10.500 1.00 77.50 109 LEU A CA 1
ATOM 886 C C . LEU A 1 109 ? 9.847 -1.697 -10.399 1.00 77.50 109 LEU A C 1
ATOM 888 O O . LEU A 1 109 ? 8.966 -2.543 -10.273 1.00 77.50 109 LEU A O 1
ATOM 892 N N . ASP A 1 110 ? 11.140 -2.019 -10.404 1.00 80.12 110 ASP A N 1
ATOM 893 C CA . ASP A 1 110 ? 11.599 -3.404 -10.290 1.00 80.12 110 ASP A CA 1
ATOM 894 C C . ASP A 1 110 ? 11.354 -3.991 -8.897 1.00 80.12 110 ASP A C 1
ATOM 896 O O . ASP A 1 110 ? 11.009 -5.165 -8.786 1.00 80.12 110 ASP A O 1
ATOM 900 N N . LEU A 1 111 ? 11.496 -3.190 -7.834 1.00 84.69 111 LEU A N 1
ATOM 901 C CA . LEU A 1 111 ? 11.138 -3.635 -6.489 1.00 84.69 111 LEU A CA 1
ATOM 902 C C . LEU A 1 111 ? 9.620 -3.780 -6.363 1.00 84.69 111 LEU A C 1
ATOM 904 O O . LEU A 1 111 ? 9.159 -4.781 -5.825 1.00 84.69 111 LEU A O 1
ATOM 908 N N . PHE A 1 112 ? 8.852 -2.827 -6.896 1.00 84.00 112 PHE A N 1
ATOM 909 C CA . PHE A 1 112 ? 7.392 -2.888 -6.891 1.00 84.00 112 PHE A CA 1
ATOM 910 C C . PHE A 1 112 ? 6.882 -4.183 -7.530 1.00 84.00 112 PHE A C 1
ATOM 912 O O . PHE A 1 112 ? 6.139 -4.915 -6.886 1.00 84.00 112 PHE A O 1
ATOM 919 N N . LYS A 1 113 ? 7.377 -4.535 -8.723 1.00 80.56 113 LYS A N 1
ATOM 920 C CA . LYS A 1 113 ? 7.034 -5.791 -9.412 1.00 80.56 113 LYS A CA 1
ATOM 921 C C . LYS A 1 113 ? 7.326 -7.055 -8.597 1.00 80.56 113 LYS A C 1
ATOM 923 O O . LYS A 1 113 ? 6.695 -8.078 -8.817 1.00 80.56 113 LYS A O 1
ATOM 928 N N . GLN A 1 114 ? 8.293 -7.021 -7.678 1.00 85.31 114 GLN A N 1
ATOM 929 C CA . GLN A 1 114 ? 8.592 -8.177 -6.824 1.00 85.31 114 GLN A CA 1
ATOM 930 C C . GLN A 1 114 ? 7.652 -8.301 -5.625 1.00 85.31 114 GLN A C 1
ATOM 932 O O . GLN A 1 114 ? 7.501 -9.398 -5.091 1.00 85.31 114 GLN A O 1
ATOM 937 N N . ILE A 1 115 ? 7.044 -7.196 -5.191 1.00 84.12 115 ILE A N 1
ATOM 938 C CA . ILE A 1 115 ? 6.208 -7.158 -3.987 1.00 84.12 115 ILE A CA 1
ATOM 939 C C . ILE A 1 115 ? 4.714 -6.992 -4.295 1.00 84.12 115 ILE A C 1
ATOM 941 O O . ILE A 1 115 ? 3.895 -7.188 -3.402 1.00 84.12 115 ILE A O 1
ATOM 945 N N . GLU A 1 116 ? 4.344 -6.642 -5.531 1.00 79.31 116 GLU A N 1
ATOM 946 C CA . GLU A 1 116 ? 2.970 -6.277 -5.904 1.00 79.31 116 GLU A CA 1
ATOM 947 C C . GLU A 1 116 ? 1.972 -7.437 -5.881 1.00 79.31 116 GLU A C 1
ATOM 949 O O . GLU A 1 116 ? 0.777 -7.176 -5.847 1.00 79.31 116 GLU A O 1
ATOM 954 N N . ASP A 1 117 ? 2.415 -8.693 -5.861 1.00 78.19 117 ASP A N 1
ATOM 955 C CA . ASP A 1 117 ? 1.513 -9.855 -5.900 1.00 78.19 117 ASP A CA 1
ATOM 956 C C . ASP A 1 117 ? 1.041 -10.314 -4.509 1.00 78.19 117 ASP A C 1
ATOM 958 O O . ASP A 1 117 ? 0.207 -11.217 -4.401 1.00 78.19 117 ASP A O 1
ATOM 962 N N . LYS A 1 118 ? 1.587 -9.749 -3.423 1.00 77.62 118 LYS A N 1
ATOM 963 C CA . LYS A 1 118 ? 1.339 -10.235 -2.057 1.00 77.62 118 LYS A CA 1
ATOM 964 C C . LYS A 1 118 ? 1.286 -9.119 -1.007 1.00 77.62 118 LYS A C 1
ATOM 966 O O . LYS A 1 118 ? 1.897 -8.067 -1.201 1.00 77.62 118 LYS A O 1
ATOM 971 N N . PRO A 1 119 ? 0.646 -9.358 0.155 1.00 80.69 119 PRO A N 1
ATOM 972 C CA . PRO A 1 119 ? 0.672 -8.419 1.269 1.00 80.69 119 PRO A CA 1
ATOM 973 C C . PRO A 1 119 ? 2.092 -8.232 1.802 1.00 80.69 119 PRO A C 1
ATOM 975 O O . PRO A 1 119 ? 2.765 -9.197 2.171 1.00 80.69 119 PRO A O 1
ATOM 978 N N . HIS A 1 120 ? 2.522 -6.977 1.912 1.00 86.12 120 HIS A N 1
ATOM 979 C CA . HIS A 1 120 ? 3.817 -6.628 2.484 1.00 86.12 120 HIS A CA 1
ATOM 980 C C . HIS A 1 120 ? 3.690 -5.577 3.576 1.00 86.12 120 HIS A C 1
ATOM 982 O O . HIS A 1 120 ? 2.852 -4.671 3.536 1.00 86.12 120 HIS A O 1
ATOM 988 N N . LYS A 1 121 ? 4.549 -5.715 4.582 1.00 87.38 121 LYS A N 1
ATOM 989 C CA . LYS A 1 121 ? 4.701 -4.767 5.676 1.00 87.38 121 LYS A CA 1
ATOM 990 C C . LYS A 1 121 ? 6.104 -4.186 5.657 1.00 87.38 121 LYS A C 1
ATOM 992 O O . LYS A 1 121 ? 7.086 -4.928 5.685 1.00 87.38 121 LYS A O 1
ATOM 997 N N . LEU A 1 122 ? 6.204 -2.862 5.666 1.00 87.44 122 LEU A N 1
ATOM 998 C CA . LEU A 1 122 ? 7.480 -2.171 5.764 1.00 87.44 122 LEU A CA 1
ATOM 999 C C . LEU A 1 122 ? 8.032 -2.262 7.191 1.00 87.44 122 LEU A C 1
ATOM 1001 O O . LEU A 1 122 ? 7.350 -1.964 8.176 1.00 87.44 122 LEU A O 1
ATOM 1005 N N . ASN A 1 123 ? 9.301 -2.641 7.320 1.00 86.12 123 ASN A N 1
ATOM 1006 C CA . ASN A 1 123 ? 9.987 -2.648 8.603 1.00 86.12 123 ASN A CA 1
ATOM 1007 C C . ASN A 1 123 ? 10.370 -1.225 9.047 1.00 86.12 123 ASN A C 1
ATOM 1009 O O . ASN A 1 123 ? 11.489 -0.764 8.820 1.00 86.12 123 ASN A O 1
ATOM 1013 N N . LEU A 1 124 ? 9.460 -0.572 9.773 1.00 77.12 124 LEU A N 1
ATOM 1014 C CA . LEU A 1 124 ? 9.629 0.789 10.299 1.00 77.12 124 LEU A CA 1
ATOM 1015 C C . LEU A 1 124 ? 10.806 0.970 11.281 1.00 77.12 124 LEU A C 1
ATOM 1017 O O . LEU A 1 124 ? 11.135 2.095 11.631 1.00 77.12 124 LEU A O 1
ATOM 1021 N N . LYS A 1 125 ? 11.452 -0.106 11.756 1.00 77.06 125 LYS A N 1
ATOM 1022 C CA . LYS A 1 125 ? 12.647 -0.008 12.624 1.00 77.06 125 LYS A CA 1
ATOM 1023 C C . LYS A 1 125 ? 13.951 0.148 11.841 1.00 77.06 125 LYS A C 1
ATOM 1025 O O . LYS A 1 125 ? 14.989 0.409 12.442 1.00 77.06 125 LYS A O 1
ATOM 1030 N N . LYS A 1 126 ? 13.915 -0.095 10.531 1.00 69.50 126 LYS A N 1
ATOM 1031 C CA . LYS A 1 126 ? 15.074 -0.083 9.628 1.00 69.50 126 LYS A CA 1
ATOM 1032 C C . LYS A 1 126 ? 14.893 0.921 8.484 1.00 69.50 126 LYS A C 1
ATOM 1034 O O . LYS A 1 126 ? 15.549 0.803 7.453 1.00 69.50 126 LYS A O 1
ATOM 1039 N N . THR A 1 127 ? 13.970 1.865 8.648 1.00 62.94 127 THR A N 1
ATOM 1040 C CA . THR A 1 127 ? 13.678 2.915 7.674 1.00 62.94 127 THR A CA 1
ATOM 1041 C C . THR A 1 127 ? 14.904 3.790 7.447 1.00 62.94 127 THR A C 1
ATOM 1043 O O . THR A 1 127 ? 15.665 4.096 8.367 1.00 62.94 127 THR A O 1
ATOM 1046 N N . LYS A 1 128 ? 15.118 4.144 6.182 1.00 69.69 128 LYS A N 1
ATOM 1047 C CA . LYS A 1 128 ? 16.208 5.017 5.751 1.00 69.69 128 LYS A CA 1
ATOM 1048 C C . LYS A 1 128 ? 15.851 6.482 5.987 1.00 69.69 128 LYS A C 1
ATOM 1050 O O . LYS A 1 128 ? 14.687 6.829 6.152 1.00 69.69 128 LYS A O 1
ATOM 1055 N N . GLU A 1 129 ? 16.864 7.344 5.935 1.00 65.44 129 GLU A N 1
ATOM 1056 C CA . GLU A 1 129 ? 16.686 8.803 5.963 1.00 65.44 129 GLU A CA 1
ATOM 1057 C C . GLU A 1 129 ? 15.929 9.335 4.732 1.00 65.44 129 GLU A C 1
ATOM 1059 O O . GLU A 1 129 ? 15.345 10.414 4.790 1.00 65.44 129 GLU A O 1
ATOM 1064 N N . ASN A 1 130 ? 15.917 8.588 3.620 1.00 72.44 130 ASN A N 1
ATOM 1065 C CA . ASN A 1 130 ? 15.149 8.913 2.424 1.00 72.44 130 ASN A CA 1
ATOM 1066 C C . ASN A 1 130 ? 13.975 7.941 2.218 1.00 72.44 130 ASN A C 1
ATOM 1068 O O . ASN A 1 130 ? 14.065 6.746 2.484 1.00 72.44 130 ASN A O 1
ATOM 1072 N N . ASN A 1 131 ? 12.868 8.453 1.679 1.00 75.19 131 ASN A N 1
ATOM 1073 C CA . ASN A 1 131 ? 11.668 7.659 1.398 1.00 75.19 131 ASN A CA 1
ATOM 1074 C C . ASN A 1 131 ? 11.766 6.894 0.066 1.00 75.19 131 ASN A C 1
ATOM 1076 O O . ASN A 1 131 ? 10.742 6.677 -0.573 1.00 75.19 131 ASN A O 1
ATOM 1080 N N . PHE A 1 132 ? 12.971 6.529 -0.385 1.00 81.94 132 PHE A N 1
ATOM 1081 C CA . PHE A 1 132 ? 13.176 5.785 -1.629 1.00 81.94 132 PHE A CA 1
ATOM 1082 C C . PHE A 1 132 ? 13.740 4.390 -1.367 1.00 81.94 132 PHE A C 1
ATOM 1084 O O . PHE A 1 132 ? 14.748 4.238 -0.678 1.00 81.94 132 PHE A O 1
ATOM 1091 N N . TYR A 1 133 ? 13.100 3.394 -1.973 1.00 84.50 133 TYR A N 1
ATOM 1092 C CA . TYR A 1 133 ? 13.418 1.983 -1.816 1.00 84.50 133 TYR A CA 1
ATOM 1093 C C . TYR A 1 133 ? 13.668 1.355 -3.185 1.00 84.50 133 TYR A C 1
ATOM 1095 O O . TYR A 1 133 ? 12.827 1.441 -4.079 1.00 84.50 133 TYR A O 1
ATOM 1103 N N . GLY A 1 134 ? 14.825 0.717 -3.340 1.00 83.81 134 GLY A N 1
ATOM 1104 C CA . GLY A 1 134 ? 15.190 -0.034 -4.54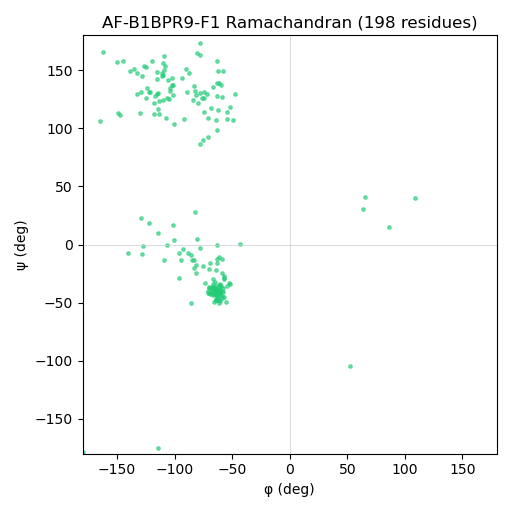5 1.00 83.81 134 GLY A CA 1
ATOM 1105 C C . GLY A 1 134 ? 15.323 -1.532 -4.276 1.00 83.81 134 GLY A C 1
ATOM 1106 O O . GLY A 1 134 ? 15.107 -1.993 -3.160 1.00 83.81 134 GLY A O 1
ATOM 1107 N N . LEU A 1 135 ? 15.757 -2.311 -5.271 1.00 85.25 135 LEU A N 1
ATOM 1108 C CA . LEU A 1 135 ? 15.903 -3.774 -5.150 1.00 85.25 135 LEU A CA 1
ATOM 1109 C C . LEU A 1 135 ? 16.772 -4.227 -3.966 1.00 85.25 135 LEU A C 1
ATOM 1111 O O . LEU A 1 135 ? 16.464 -5.223 -3.313 1.00 85.25 135 LEU A O 1
ATOM 1115 N N . ASN A 1 136 ? 17.820 -3.469 -3.638 1.00 86.44 136 ASN A N 1
ATOM 1116 C CA . ASN A 1 136 ? 18.692 -3.753 -2.492 1.00 86.44 136 ASN A CA 1
ATOM 1117 C C . ASN A 1 136 ? 17.958 -3.677 -1.137 1.00 86.44 136 ASN A C 1
ATOM 1119 O O . ASN A 1 136 ? 18.460 -4.178 -0.132 1.00 86.44 136 ASN A O 1
ATOM 1123 N N . ASP A 1 137 ? 16.770 -3.075 -1.113 1.00 87.00 137 ASP A N 1
ATOM 1124 C CA . ASP A 1 137 ? 15.969 -2.839 0.083 1.00 87.00 137 ASP A CA 1
ATOM 1125 C C . ASP A 1 137 ? 14.841 -3.850 0.263 1.00 87.00 137 ASP A C 1
ATOM 1127 O O . ASP A 1 137 ? 14.095 -3.745 1.232 1.00 87.00 137 ASP A O 1
ATOM 1131 N N . ILE A 1 138 ? 14.732 -4.861 -0.605 1.00 89.00 138 ILE A N 1
ATOM 1132 C CA . ILE A 1 138 ? 13.657 -5.862 -0.546 1.00 89.00 138 ILE A CA 1
ATOM 1133 C C . ILE A 1 138 ? 13.530 -6.531 0.829 1.00 89.00 138 ILE A C 1
ATOM 1135 O O . ILE A 1 138 ? 12.431 -6.796 1.297 1.00 89.00 138 ILE A O 1
ATOM 1139 N N . SER A 1 139 ? 14.646 -6.714 1.541 1.00 89.44 139 SER A N 1
ATOM 1140 C CA . SER A 1 139 ? 14.658 -7.279 2.900 1.00 89.44 139 SER A CA 1
ATOM 1141 C C . SER A 1 139 ? 13.916 -6.437 3.955 1.00 89.44 139 SER A C 1
ATOM 1143 O O . SER A 1 139 ? 13.677 -6.913 5.068 1.00 89.44 139 SER A O 1
ATOM 1145 N N . LEU A 1 140 ? 13.566 -5.186 3.639 1.00 88.94 140 LEU A N 1
ATOM 1146 C CA . LEU A 1 140 ? 12.747 -4.307 4.477 1.00 88.94 140 LEU A CA 1
ATOM 1147 C C . LEU A 1 140 ? 11.242 -4.557 4.302 1.00 88.94 140 LEU A C 1
ATOM 1149 O O . LEU A 1 140 ? 10.463 -4.094 5.136 1.00 88.94 140 LEU A O 1
ATOM 1153 N N . PHE A 1 141 ? 10.847 -5.292 3.262 1.00 89.12 141 PHE A N 1
ATOM 1154 C CA . PHE A 1 141 ? 9.469 -5.614 2.916 1.00 89.12 141 PHE A CA 1
ATOM 1155 C C . PHE A 1 141 ? 9.173 -7.034 3.385 1.00 89.12 141 PHE A C 1
ATOM 1157 O O . PHE A 1 141 ? 9.634 -8.018 2.813 1.00 89.12 141 PHE A O 1
ATOM 1164 N N . ILE A 1 142 ? 8.436 -7.141 4.484 1.00 89.00 142 ILE A N 1
ATOM 1165 C CA . ILE A 1 142 ? 8.113 -8.420 5.106 1.00 89.00 142 ILE A CA 1
ATOM 1166 C C . ILE A 1 142 ? 6.789 -8.891 4.521 1.00 89.00 142 ILE A C 1
ATOM 1168 O O . ILE A 1 142 ? 5.742 -8.317 4.829 1.00 89.00 142 ILE A O 1
ATOM 1172 N N . GLU A 1 143 ? 6.852 -9.915 3.676 1.00 86.75 143 GLU A N 1
ATOM 1173 C CA . GLU A 1 143 ? 5.673 -10.632 3.198 1.00 86.75 143 GLU A CA 1
ATOM 1174 C C . GLU A 1 143 ? 4.916 -11.229 4.391 1.00 86.75 143 GLU A C 1
ATOM 1176 O O . GLU A 1 143 ? 5.518 -11.782 5.320 1.00 86.75 143 GLU A O 1
ATOM 1181 N N . TYR A 1 144 ? 3.594 -11.128 4.372 1.00 80.00 144 TYR A N 1
ATOM 1182 C CA . TYR A 1 144 ? 2.740 -11.836 5.313 1.00 80.00 144 TYR A CA 1
ATOM 1183 C C . TYR A 1 144 ? 1.567 -12.471 4.579 1.00 80.00 144 TYR A C 1
ATOM 1185 O O . TYR A 1 144 ? 1.119 -11.987 3.542 1.00 80.00 144 TYR A O 1
ATOM 1193 N N . ASN A 1 145 ? 1.073 -13.577 5.130 1.00 71.44 145 ASN A N 1
ATOM 1194 C CA . ASN A 1 145 ? -0.136 -14.193 4.608 1.00 71.44 145 ASN A CA 1
ATOM 1195 C C . ASN A 1 145 ? -1.301 -13.214 4.781 1.00 71.44 145 ASN A C 1
ATOM 1197 O O . ASN A 1 145 ? -1.383 -12.594 5.848 1.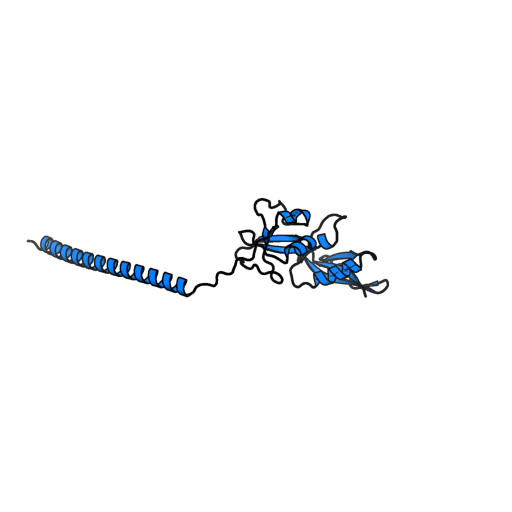00 71.44 145 ASN A O 1
ATOM 1201 N N . PRO A 1 146 ? -2.201 -13.096 3.789 1.00 63.34 146 PRO A N 1
ATOM 1202 C CA . PRO A 1 146 ? -3.452 -12.378 3.973 1.00 63.34 146 PRO A CA 1
ATOM 1203 C C . PRO A 1 146 ? -4.081 -12.849 5.283 1.00 63.34 146 PRO A C 1
ATOM 1205 O O . PRO A 1 146 ? -4.143 -14.055 5.535 1.00 63.34 146 PRO A O 1
ATOM 1208 N N . LEU A 1 147 ? -4.464 -11.911 6.150 1.00 57.88 147 LEU A N 1
ATOM 1209 C CA . LEU A 1 147 ? -5.238 -12.279 7.327 1.00 57.88 147 LEU A CA 1
ATOM 1210 C C . LEU A 1 147 ? -6.508 -12.950 6.812 1.00 57.88 147 LEU A C 1
ATOM 1212 O O . LEU A 1 147 ? -7.195 -12.369 5.968 1.00 57.88 147 LEU A O 1
ATOM 1216 N N . ASP A 1 148 ? -6.802 -14.158 7.298 1.00 50.00 148 ASP A N 1
ATOM 1217 C CA . ASP A 1 148 ? -8.127 -14.732 7.114 1.00 50.00 148 ASP A CA 1
ATOM 1218 C C . ASP A 1 148 ? -9.111 -13.673 7.603 1.00 50.00 148 ASP A C 1
ATOM 1220 O O . ASP A 1 148 ? -9.043 -13.230 8.754 1.00 50.00 148 ASP A O 1
ATOM 1224 N N . VAL A 1 149 ? -9.965 -13.194 6.700 1.00 51.56 149 VAL A N 1
ATOM 1225 C CA . VAL A 1 149 ? -11.041 -12.287 7.072 1.00 51.56 149 VAL A CA 1
ATOM 1226 C C . VAL A 1 149 ? -11.917 -13.101 8.013 1.00 51.56 149 VAL A C 1
ATOM 1228 O O . VAL A 1 149 ? -12.684 -13.947 7.554 1.00 51.56 149 VAL A O 1
ATOM 1231 N N . GLU A 1 150 ? -11.756 -12.914 9.327 1.00 47.81 150 GLU A N 1
ATOM 1232 C CA . GLU A 1 150 ? -12.684 -13.471 10.304 1.00 47.81 150 GLU A CA 1
ATOM 1233 C C . GLU A 1 150 ? -14.064 -12.984 9.879 1.00 47.81 150 GLU A C 1
ATOM 1235 O O . GLU A 1 150 ? -14.380 -11.794 9.950 1.00 47.81 150 GLU A O 1
ATOM 1240 N N . THR A 1 151 ? -14.874 -13.899 9.349 1.00 49.59 151 THR A N 1
ATOM 1241 C CA . THR A 1 151 ? -16.263 -13.615 9.023 1.00 49.59 151 THR A CA 1
ATOM 1242 C C . THR A 1 151 ? -16.900 -13.087 10.292 1.00 49.59 151 THR A C 1
ATOM 1244 O O . THR A 1 151 ? -16.988 -13.822 11.276 1.00 49.59 151 THR A O 1
ATOM 1247 N N . LEU A 1 152 ? -17.298 -11.814 10.276 1.00 51.00 152 LEU A N 1
ATOM 1248 C CA . LEU A 1 152 ? -17.944 -11.153 11.399 1.00 51.00 152 LEU A CA 1
ATOM 1249 C C . LEU A 1 152 ? -19.087 -12.043 11.906 1.00 51.00 152 LEU A C 1
ATOM 1251 O O . LEU A 1 152 ? -20.123 -12.168 11.250 1.00 51.00 152 LEU A O 1
ATOM 1255 N N . ASN A 1 153 ? -18.896 -12.677 13.064 1.00 68.38 153 ASN A N 1
ATOM 1256 C CA . ASN A 1 153 ? -19.917 -13.516 13.669 1.00 68.38 153 ASN A CA 1
ATOM 1257 C C . ASN A 1 153 ? -20.952 -12.607 14.340 1.00 68.38 153 ASN A C 1
ATOM 1259 O O . ASN A 1 153 ? -20.840 -12.252 15.515 1.00 68.38 153 ASN A O 1
ATOM 1263 N N . LEU A 1 154 ? -21.940 -12.180 13.550 1.00 65.19 154 LEU A N 1
ATOM 1264 C CA . LEU A 1 154 ? -23.020 -11.292 13.985 1.00 65.19 154 LEU A CA 1
ATOM 1265 C C . LEU A 1 154 ? -23.719 -11.810 15.249 1.00 65.19 154 LEU A C 1
ATOM 1267 O O . LEU A 1 154 ? -24.081 -11.005 16.105 1.00 65.19 154 LEU A O 1
ATOM 1271 N N . ASP A 1 155 ? -23.837 -13.129 15.413 1.00 73.94 155 ASP A N 1
ATOM 1272 C CA . ASP A 1 155 ? -24.467 -13.733 16.588 1.00 73.94 155 ASP A CA 1
ATOM 1273 C C . ASP A 1 155 ? -23.647 -13.502 17.864 1.00 73.94 155 ASP A C 1
ATOM 1275 O O . ASP A 1 155 ? -24.207 -13.246 18.932 1.00 73.94 155 ASP A O 1
ATOM 1279 N N . GLU A 1 156 ? -22.316 -13.531 17.776 1.00 74.69 156 GLU A N 1
ATOM 1280 C CA . GLU A 1 156 ? -21.436 -13.256 18.915 1.00 74.69 156 GLU A CA 1
ATOM 1281 C C . GLU A 1 156 ? -21.500 -11.781 19.332 1.00 74.69 156 GLU A C 1
ATOM 1283 O O . GLU A 1 156 ? -21.612 -11.470 20.523 1.00 74.69 156 GLU A O 1
ATOM 1288 N N . VAL A 1 157 ? -21.515 -10.873 18.351 1.00 73.50 157 VAL A N 1
ATOM 1289 C CA . VAL A 1 157 ? -21.682 -9.432 18.590 1.00 73.50 157 VAL A CA 1
ATOM 1290 C C . VAL A 1 157 ? -23.034 -9.161 19.250 1.00 73.50 157 VAL A C 1
ATOM 1292 O O . VAL A 1 157 ? -23.078 -8.532 20.307 1.00 73.50 157 VAL A O 1
ATOM 1295 N N . ILE A 1 158 ? -24.124 -9.696 18.692 1.00 76.31 158 ILE A N 1
ATOM 1296 C CA . ILE A 1 158 ? -25.478 -9.546 19.241 1.00 76.31 158 ILE A CA 1
ATOM 1297 C C . ILE A 1 158 ? -25.552 -10.099 20.669 1.00 76.31 158 ILE A C 1
ATOM 1299 O O . ILE A 1 158 ? -26.095 -9.437 21.555 1.00 76.31 158 ILE A O 1
ATOM 1303 N N . ASN A 1 159 ? -24.970 -11.272 20.934 1.00 81.00 159 ASN A N 1
ATOM 1304 C CA . ASN A 1 159 ? -24.955 -11.862 22.272 1.00 81.00 159 ASN A CA 1
ATOM 1305 C C . ASN A 1 159 ? -24.191 -11.001 23.283 1.00 81.00 159 ASN A C 1
ATOM 1307 O O . ASN A 1 159 ? -24.667 -10.794 24.403 1.00 81.00 159 ASN A O 1
ATOM 1311 N N . LYS A 1 160 ? -23.037 -10.450 22.895 1.00 78.88 160 LYS A N 1
ATOM 1312 C CA . LYS A 1 160 ? -22.242 -9.564 23.753 1.00 78.88 160 LYS A CA 1
ATOM 1313 C C . LYS A 1 160 ? -22.982 -8.260 24.053 1.00 78.88 160 LYS A C 1
ATOM 1315 O O . LYS A 1 160 ? -23.020 -7.834 25.208 1.00 78.88 160 LYS A O 1
ATOM 1320 N N . THR A 1 161 ? -23.624 -7.664 23.049 1.00 76.88 161 THR A N 1
ATOM 1321 C CA . THR A 1 161 ? -24.434 -6.451 23.218 1.00 76.88 161 THR A CA 1
ATOM 1322 C C . THR A 1 161 ? -25.658 -6.711 24.095 1.00 76.88 161 THR A C 1
ATOM 1324 O O . THR A 1 161 ? -25.940 -5.922 24.994 1.00 76.88 161 THR A O 1
ATOM 1327 N N . ASN A 1 162 ? -26.347 -7.840 23.909 1.00 82.25 162 ASN A N 1
ATOM 1328 C CA . ASN A 1 162 ? -27.490 -8.228 24.740 1.00 82.25 162 ASN A CA 1
ATOM 1329 C C . ASN A 1 162 ? -27.092 -8.452 26.201 1.00 82.25 162 ASN A C 1
ATOM 1331 O O . ASN A 1 162 ? -27.810 -8.020 27.103 1.00 82.25 162 ASN A O 1
ATOM 1335 N N . LYS A 1 163 ? -25.943 -9.094 26.443 1.00 84.31 163 LYS A N 1
ATOM 1336 C CA . LYS A 1 163 ? -25.422 -9.306 27.797 1.00 84.31 163 LYS A CA 1
ATOM 1337 C C . LYS A 1 163 ? -25.090 -7.980 28.479 1.00 84.31 163 LYS A C 1
ATOM 1339 O O . LYS A 1 163 ? -25.556 -7.743 29.589 1.00 84.31 163 LYS A O 1
ATOM 1344 N N . SER A 1 164 ? -24.377 -7.095 27.784 1.00 81.56 164 SER A N 1
ATOM 1345 C CA . SER A 1 164 ? -24.055 -5.761 28.297 1.00 81.56 164 SER A CA 1
ATOM 1346 C C . SER A 1 164 ? -25.322 -4.947 28.588 1.00 81.56 164 SER A C 1
ATOM 1348 O O . SER A 1 164 ? -25.434 -4.339 29.646 1.00 81.56 164 SER A O 1
ATOM 1350 N N . LEU A 1 165 ? -26.334 -5.015 27.715 1.00 82.44 165 LEU A N 1
ATOM 1351 C CA . LEU A 1 165 ? -27.624 -4.360 27.941 1.00 82.44 165 LEU A CA 1
ATOM 1352 C C . LEU A 1 165 ? -28.360 -4.914 29.173 1.00 82.44 165 LEU A C 1
ATOM 1354 O O . LEU A 1 165 ? -29.019 -4.156 29.887 1.00 82.44 165 LEU A O 1
ATOM 1358 N N . ALA A 1 166 ? -28.286 -6.224 29.414 1.00 83.75 166 ALA A N 1
ATOM 1359 C CA . ALA A 1 166 ? -28.878 -6.846 30.594 1.00 83.75 166 ALA A CA 1
ATOM 1360 C C . ALA A 1 166 ? -28.175 -6.396 31.884 1.00 83.75 166 ALA A C 1
ATOM 1362 O O . ALA A 1 166 ? -28.855 -6.039 32.843 1.00 83.75 166 ALA A O 1
ATOM 1363 N N . GLU A 1 167 ? -26.841 -6.341 31.882 1.00 85.94 167 GLU A N 1
ATOM 1364 C CA . GLU A 1 167 ? -26.033 -5.842 33.003 1.00 85.94 167 GLU A CA 1
ATOM 1365 C C . GLU A 1 167 ? -26.367 -4.373 33.315 1.00 85.94 167 GLU A C 1
ATOM 1367 O O . GLU A 1 167 ? -26.723 -4.050 34.447 1.00 85.94 167 GLU A O 1
ATOM 1372 N N . THR A 1 168 ? -26.411 -3.501 32.301 1.00 82.94 168 THR A N 1
ATOM 1373 C CA . THR A 1 168 ? -26.789 -2.088 32.487 1.00 82.94 168 THR A CA 1
ATOM 1374 C C . THR A 1 168 ? -28.216 -1.923 33.022 1.00 82.94 168 THR A C 1
ATOM 1376 O O . THR A 1 168 ? -28.489 -1.018 33.812 1.00 82.94 168 THR A O 1
ATOM 1379 N N . LYS A 1 169 ? -29.159 -2.790 32.625 1.00 84.69 169 LYS A N 1
ATOM 1380 C CA . LYS A 1 169 ? -30.523 -2.768 33.182 1.00 84.69 169 LYS A CA 1
ATOM 1381 C C . LYS A 1 169 ? -30.547 -3.120 34.669 1.00 84.69 169 LYS A C 1
ATOM 1383 O O . LYS A 1 169 ? -31.339 -2.523 35.396 1.00 84.69 169 LYS A O 1
ATOM 1388 N N . ILE A 1 170 ? -29.712 -4.061 35.110 1.00 88.19 170 ILE A N 1
ATOM 1389 C CA . ILE A 1 170 ? -29.597 -4.436 36.525 1.00 88.19 170 ILE A CA 1
ATOM 1390 C C . ILE A 1 170 ? -29.040 -3.258 37.329 1.00 88.19 170 ILE A C 1
ATOM 1392 O O . ILE A 1 170 ? -29.676 -2.840 38.295 1.00 88.19 170 ILE A O 1
ATOM 1396 N N . GLU A 1 171 ? -27.946 -2.645 36.873 1.00 85.75 171 GLU A N 1
ATOM 1397 C CA . GLU A 1 171 ? -27.353 -1.468 37.529 1.00 85.75 171 GLU A CA 1
ATOM 1398 C C . GLU A 1 171 ? -28.351 -0.302 37.642 1.00 85.75 171 GLU A C 1
ATOM 1400 O O . GLU A 1 171 ? -28.454 0.351 38.682 1.00 85.75 171 GLU A O 1
ATOM 1405 N N . LEU A 1 172 ? -29.156 -0.062 36.600 1.00 86.69 172 LEU A N 1
ATOM 1406 C CA . LEU A 1 172 ? -30.218 0.950 36.624 1.00 86.69 172 LEU A CA 1
ATOM 1407 C C . LEU A 1 172 ? -31.311 0.642 37.655 1.00 86.69 172 LEU A C 1
ATOM 1409 O O . LEU A 1 172 ? -31.841 1.559 38.289 1.00 86.69 172 LEU A O 1
ATOM 1413 N N . MET A 1 173 ? -31.680 -0.630 37.821 1.00 84.06 173 MET A N 1
ATOM 1414 C CA . MET A 1 173 ? -32.653 -1.037 38.837 1.00 84.06 173 MET A CA 1
ATOM 1415 C C . MET A 1 173 ? -32.101 -0.839 40.250 1.00 84.06 173 MET A C 1
ATOM 1417 O O . MET A 1 173 ? -32.819 -0.334 41.113 1.00 84.06 173 MET A O 1
ATOM 1421 N N . GLU A 1 174 ? -30.829 -1.168 40.473 1.00 87.38 174 GLU A N 1
ATOM 1422 C CA . GLU A 1 174 ? -30.145 -0.939 41.748 1.00 87.38 174 GLU A CA 1
ATOM 1423 C C . GLU A 1 174 ? -30.063 0.556 42.079 1.00 87.38 174 GLU A C 1
ATOM 1425 O O . GLU A 1 174 ? -30.472 0.969 43.164 1.00 87.38 174 GLU A O 1
ATOM 1430 N N . GLN A 1 175 ? -29.661 1.395 41.118 1.00 86.50 175 GLN A N 1
ATOM 1431 C CA . GLN A 1 175 ? -29.651 2.852 41.292 1.00 86.50 175 GLN A CA 1
ATOM 1432 C C . GLN A 1 175 ? -31.037 3.415 41.614 1.00 86.50 175 GLN A C 1
ATOM 1434 O O . GLN A 1 175 ? -31.172 4.310 42.449 1.00 86.50 175 GLN A O 1
ATOM 1439 N N . LYS A 1 176 ? -32.090 2.897 40.971 1.00 88.56 176 LYS A N 1
ATOM 1440 C CA . LYS A 1 176 ? -33.463 3.331 41.246 1.00 88.56 176 LYS A CA 1
ATOM 1441 C C . LYS A 1 176 ? -33.903 2.963 42.664 1.00 88.56 176 LYS A C 1
ATOM 1443 O O . LYS A 1 176 ? -34.584 3.766 43.299 1.00 88.56 176 LYS A O 1
ATOM 1448 N N . ASN A 1 177 ? -33.511 1.790 43.162 1.00 87.88 177 ASN A N 1
ATOM 1449 C CA . ASN A 1 177 ? -33.787 1.387 44.541 1.00 87.88 177 ASN A CA 1
ATOM 1450 C C . ASN A 1 177 ? -33.071 2.301 45.541 1.00 87.88 177 ASN A C 1
ATOM 1452 O O . ASN A 1 177 ? -33.731 2.839 46.426 1.00 87.88 177 ASN A O 1
ATOM 1456 N N . ILE A 1 178 ? -31.779 2.573 45.326 1.00 88.50 178 ILE A N 1
ATOM 1457 C CA . ILE A 1 178 ? -30.997 3.505 46.156 1.00 88.50 178 ILE A CA 1
ATOM 1458 C C . ILE A 1 178 ? -31.647 4.896 46.174 1.00 88.50 178 ILE A C 1
ATOM 1460 O O . ILE A 1 178 ? -31.818 5.497 47.232 1.00 88.50 178 ILE A O 1
ATOM 1464 N N . ASN A 1 179 ? -32.069 5.408 45.014 1.00 85.69 179 ASN A N 1
ATOM 1465 C CA . ASN A 1 179 ? -32.745 6.704 44.944 1.00 85.69 179 ASN A CA 1
ATOM 1466 C C . ASN A 1 179 ? -34.055 6.730 45.740 1.00 85.69 179 ASN A C 1
ATOM 1468 O O . ASN A 1 179 ? -34.356 7.737 46.376 1.00 85.69 179 ASN A O 1
ATOM 1472 N N . ASN A 1 180 ? -34.836 5.648 45.718 1.00 88.31 180 ASN A N 1
ATOM 1473 C CA . ASN A 1 180 ? -36.069 5.575 46.498 1.00 88.31 180 ASN A CA 1
ATOM 1474 C C . ASN A 1 180 ? -35.786 5.571 48.007 1.00 88.31 180 ASN A C 1
ATOM 1476 O O . ASN A 1 180 ? -36.481 6.268 48.744 1.00 88.31 180 ASN A O 1
ATOM 1480 N N . GLU A 1 181 ? -34.759 4.845 48.454 1.00 90.44 181 GLU A N 1
ATOM 1481 C CA . GLU A 1 181 ? -34.328 4.840 49.858 1.00 90.44 181 GLU A CA 1
ATOM 1482 C C . GLU A 1 181 ? -33.888 6.238 50.310 1.00 90.44 181 GLU A C 1
ATOM 1484 O O . GLU A 1 181 ? -34.396 6.749 51.308 1.00 90.44 181 GLU A O 1
ATOM 1489 N N . LEU A 1 182 ? -33.049 6.916 49.518 1.00 87.88 182 LEU A N 1
ATOM 1490 C CA . LEU A 1 182 ? -32.611 8.287 49.801 1.00 87.88 182 LEU A CA 1
ATOM 1491 C C . LEU A 1 182 ? -33.782 9.279 49.846 1.00 87.88 182 LEU A C 1
ATOM 1493 O O . LEU A 1 182 ? -33.818 10.155 50.709 1.00 87.88 182 LEU A O 1
ATOM 1497 N N . ILE A 1 183 ? -34.765 9.153 48.945 1.00 89.19 183 ILE A N 1
ATOM 1498 C CA . ILE A 1 183 ? -35.977 9.988 48.973 1.00 89.19 183 ILE A CA 1
ATOM 1499 C C . ILE A 1 183 ? -36.743 9.778 50.285 1.00 89.19 183 ILE A C 1
ATOM 1501 O O . ILE A 1 183 ? -37.190 10.755 50.894 1.00 89.19 183 ILE A O 1
ATOM 1505 N N . SER A 1 184 ? -36.889 8.529 50.732 1.00 86.00 184 SER A N 1
ATOM 1506 C CA . SER A 1 184 ? -37.544 8.206 52.001 1.00 86.00 184 SER A CA 1
ATOM 1507 C C . SER A 1 184 ? -36.776 8.748 53.209 1.00 86.00 184 SER A C 1
ATOM 1509 O O . SER A 1 184 ? -37.391 9.341 54.096 1.00 86.00 184 SER A O 1
ATOM 1511 N N . GLU A 1 185 ? -35.448 8.627 53.233 1.00 87.50 185 GLU A N 1
ATOM 1512 C CA . GLU A 1 185 ? -34.613 9.197 54.297 1.00 87.50 185 GLU A CA 1
ATOM 1513 C C . GLU A 1 185 ? -34.705 10.726 54.348 1.00 87.50 185 GLU A C 1
ATOM 1515 O O . GLU A 1 185 ? -34.906 11.298 55.420 1.00 87.50 185 GLU A O 1
ATOM 1520 N N . ILE A 1 186 ? -34.649 11.403 53.195 1.00 89.81 186 ILE A N 1
ATOM 1521 C CA . ILE A 1 186 ? -34.820 12.862 53.108 1.00 89.81 186 ILE A CA 1
ATOM 1522 C C . ILE A 1 186 ? -36.204 13.278 53.620 1.00 89.81 186 ILE A C 1
ATOM 1524 O O . ILE A 1 186 ? -36.329 14.282 54.328 1.00 89.81 186 ILE A O 1
ATOM 1528 N N . ALA A 1 187 ? -37.254 12.526 53.277 1.00 84.50 187 ALA A N 1
ATOM 1529 C CA . ALA A 1 187 ? -38.602 12.796 53.762 1.00 84.50 187 ALA A CA 1
ATOM 1530 C C . ALA A 1 187 ? -38.693 12.658 55.292 1.00 84.50 187 ALA A C 1
ATOM 1532 O O . ALA A 1 187 ? -39.261 13.538 55.942 1.00 84.50 187 ALA A O 1
ATOM 1533 N N . ASN A 1 188 ? -38.082 11.618 55.867 1.00 88.75 188 ASN A N 1
ATOM 1534 C CA . ASN A 1 188 ? -38.037 11.404 57.316 1.00 88.75 188 ASN A CA 1
ATOM 1535 C C . ASN A 1 188 ? -37.255 12.512 58.035 1.00 88.75 188 ASN A C 1
ATOM 1537 O O . ASN A 1 188 ? -37.782 13.126 58.961 1.00 88.75 188 ASN A O 1
ATOM 1541 N N . LEU A 1 189 ? -36.060 12.862 57.547 1.00 88.00 189 LEU A N 1
ATOM 1542 C CA . LEU A 1 189 ? -35.254 13.963 58.090 1.00 88.00 189 LEU A CA 1
ATOM 1543 C C . LEU A 1 189 ? -36.003 15.301 58.050 1.00 88.00 189 LEU A C 1
ATOM 1545 O O . LEU A 1 189 ? -35.906 16.111 58.973 1.00 88.00 189 LEU A O 1
ATOM 1549 N N . LYS A 1 190 ? -36.784 15.551 56.991 1.00 83.94 190 LYS A N 1
ATOM 1550 C CA . LYS A 1 190 ? -37.619 16.754 56.886 1.00 83.94 190 LYS A CA 1
ATOM 1551 C C . LYS A 1 190 ? -38.721 16.778 57.948 1.00 83.94 190 LYS A C 1
ATOM 1553 O O . LYS A 1 190 ? -38.971 17.841 58.514 1.00 83.94 190 LYS A O 1
ATOM 1558 N N . ILE A 1 191 ? -39.363 15.640 58.224 1.00 84.19 191 ILE A N 1
ATOM 1559 C CA . ILE A 1 191 ? -40.378 15.513 59.283 1.00 84.19 191 ILE A CA 1
ATOM 1560 C C . ILE A 1 191 ? -39.747 15.773 60.655 1.00 84.19 191 ILE A C 1
ATOM 1562 O O . ILE A 1 191 ? -40.268 16.593 61.411 1.00 84.19 191 ILE A O 1
ATOM 1566 N N . GLU A 1 192 ? -38.603 15.152 60.949 1.00 83.38 192 GLU A N 1
ATOM 1567 C CA . GLU A 1 192 ? -37.868 15.363 62.203 1.00 83.38 192 GLU A CA 1
ATOM 1568 C C . GLU A 1 192 ? -37.467 16.835 62.383 1.00 83.38 192 GLU A C 1
ATOM 1570 O O . GLU A 1 192 ? -37.730 17.436 63.424 1.00 83.38 192 GLU A O 1
ATOM 1575 N N . LEU A 1 193 ? -36.923 17.478 61.344 1.00 82.44 193 LEU A N 1
ATOM 1576 C CA . LEU A 1 193 ? -36.577 18.904 61.373 1.00 82.44 193 LEU A CA 1
ATOM 1577 C C . LEU A 1 193 ? -37.789 19.812 61.614 1.00 82.44 193 LEU A C 1
ATOM 1579 O O . LEU A 1 193 ? -37.663 20.836 62.289 1.00 82.44 193 LEU A O 1
ATOM 1583 N N . MET A 1 194 ? -38.955 19.470 61.063 1.00 78.62 194 MET A N 1
ATOM 1584 C CA . MET A 1 194 ? -40.194 20.213 61.307 1.00 78.62 194 MET A CA 1
ATOM 1585 C C . MET A 1 194 ? -40.674 20.058 62.751 1.00 78.62 194 MET A C 1
ATOM 1587 O O . MET A 1 194 ? -41.139 21.035 63.333 1.00 78.62 194 MET A O 1
ATOM 1591 N N . GLN A 1 195 ? -40.522 18.874 63.346 1.00 76.31 195 GLN A N 1
ATOM 1592 C CA . GLN A 1 195 ? -40.846 18.638 64.755 1.00 76.31 195 GLN A CA 1
ATOM 1593 C C . GLN A 1 195 ? -39.887 19.387 65.693 1.00 76.31 195 GLN A C 1
ATOM 1595 O O . GLN A 1 195 ? -40.335 19.980 66.669 1.00 76.31 195 GLN A O 1
ATOM 1600 N N . VAL A 1 196 ? -38.594 19.453 65.359 1.00 72.88 196 VAL A N 1
ATOM 1601 C CA . VAL A 1 196 ? -37.589 20.201 66.136 1.00 72.88 196 VAL A CA 1
ATOM 1602 C C . VAL A 1 196 ? -37.774 21.722 66.016 1.00 72.88 196 VAL A C 1
ATOM 1604 O O . VAL A 1 196 ? -37.600 22.433 67.000 1.00 72.88 196 VAL A O 1
ATOM 1607 N N . LYS A 1 197 ? -38.152 22.248 64.840 1.00 60.66 197 LYS A N 1
ATOM 1608 C CA . LYS A 1 197 ? -38.404 23.694 64.635 1.00 60.66 197 LYS A CA 1
ATOM 1609 C C . LYS A 1 197 ? -39.805 24.160 65.052 1.00 60.66 197 LYS A C 1
ATOM 1611 O O . LYS A 1 197 ? -39.999 25.359 65.229 1.00 60.66 197 LYS A O 1
ATOM 1616 N N . GLY A 1 198 ? -40.771 23.248 65.154 1.00 52.09 198 GLY A N 1
ATOM 1617 C CA . GLY A 1 198 ? -42.144 23.517 65.595 1.00 52.09 198 GLY A CA 1
ATOM 1618 C C . GLY A 1 198 ? -42.374 23.312 67.096 1.00 52.09 198 GLY A C 1
ATOM 1619 O O . GLY A 1 198 ? -43.477 23.575 67.572 1.00 52.09 198 GLY A O 1
ATOM 1620 N N . GLY A 1 199 ? -41.360 22.846 67.829 1.00 47.53 199 GLY A N 1
ATOM 1621 C CA . GLY A 1 199 ? -41.382 22.756 69.284 1.00 47.53 199 GLY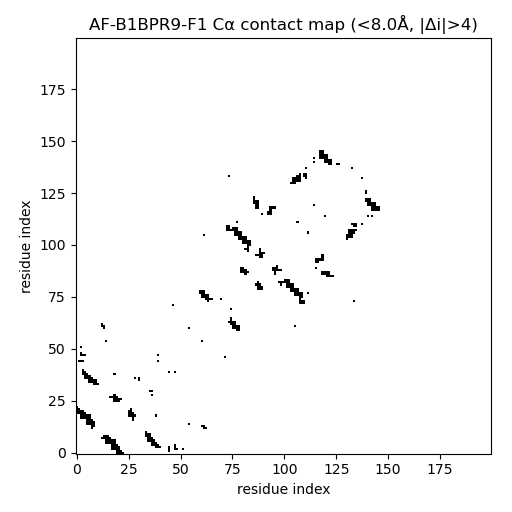 A CA 1
ATOM 1622 C C . GLY A 1 199 ? -41.308 24.141 69.927 1.00 47.53 199 GLY A C 1
ATOM 1623 O O . GLY A 1 199 ? -40.268 24.797 69.875 1.00 47.53 199 GLY A O 1
ATOM 1624 N N . ILE A 1 200 ? -42.436 24.559 70.502 1.00 44.47 200 ILE A N 1
ATOM 1625 C CA . ILE A 1 200 ? -42.528 25.495 71.634 1.00 44.4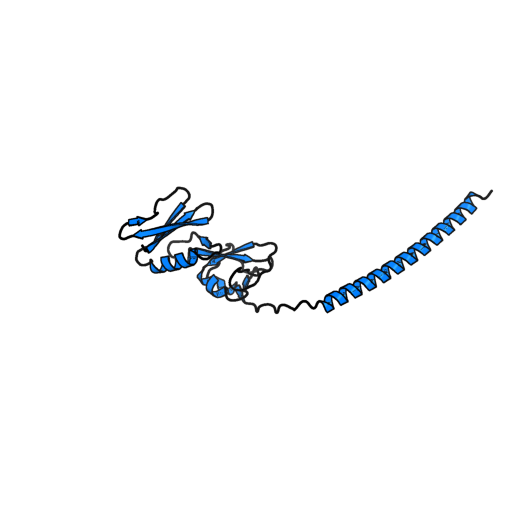7 200 ILE A CA 1
ATOM 1626 C C . ILE A 1 200 ? -42.104 24.744 72.897 1.00 44.47 200 ILE A C 1
ATOM 1628 O O . ILE A 1 200 ? -42.515 23.566 73.023 1.00 44.47 200 ILE A O 1
#

pLDDT: mean 70.52, std 13.1, range [40.53, 90.44]

Solvent-accessible surface area (backbone atoms only — not comparable to full-atom values): 11721 Å² total; per-residue (Å²): 119,44,56,36,33,37,31,30,31,71,85,82,50,42,79,74,48,64,18,32,36,50,94,91,42,72,41,74,73,81,83,48,97,60,44,48,81,47,74,59,56,88,94,40,38,70,58,38,52,53,48,52,61,56,70,69,41,98,63,69,58,40,77,49,96,69,67,100,85,63,54,74,57,61,36,38,22,40,61,40,42,24,26,90,82,26,45,44,40,45,97,85,71,37,85,37,83,75,86,74,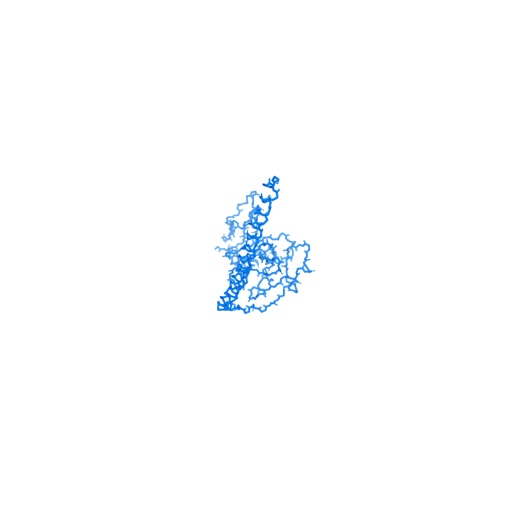76,72,53,71,36,37,27,18,45,71,36,43,70,73,47,47,80,49,47,38,31,45,46,80,92,72,64,64,100,55,63,68,40,47,64,93,46,50,88,42,50,44,73,49,78,79,74,79,76,73,72,80,57,61,68,60,54,51,50,52,52,52,50,51,52,50,52,54,51,50,54,52,52,52,52,52,51,54,50,52,52,51,52,51,51,52,53,50,53,51,52,52,51,49,53,66,73,66,60,126

Mean predicted aligned error: 17.4 Å

Secondary structure (DSSP, 8-state):
-EEEEEEEETTT--EEEEEEEETTEEES----TTEEEEE--GGGHHHHHHHHHHHTSSS-EEE----TT--HHHHEEEEEEE-TT-BEE-SSSS-----SS-EEEEEEHHHHHHHTTS-EEE-TTS--SSSEE-GGGGGGEEE-PPPP-----HHHHHHHHHHHHHHHHHHHHHHHHHHHHHHHHHHHHHHHHHHHHS--

Radius of gyration: 33.56 Å; Cα contacts (8 Å, |Δi|>4): 250; chains: 1; bounding box: 67×42×111 Å

Organism: NCBI:txid451755